Protein AF-A0A448Z494-F1 (afdb_monomer)

Organism: NCBI:txid183589

Radius of gyration: 24.56 Å; Cα contacts (8 Å, |Δi|>4): 163; chains: 1; bounding box: 71×55×60 Å

InterPro domains:
  IPR017905 ERV/ALR sulfhydryl oxidase domain [PF04777] (52-155)
  IPR017905 ERV/ALR sulfhydryl oxidase domain [PS51324] (42-163)
  IPR036774 ERV/ALR sulfhydryl oxidase domain superfamily [G3DSA:1.20.120.310] (39-210)
  IPR036774 ERV/ALR sulfhydryl oxidase domain superfamily [SSF69000] (45-153)
  IPR039798 Sulfhydryl oxidase [PTHR22897] (3-264)

pLDDT: mean 75.85, std 20.3, range [28.12, 98.38]

Solvent-accessible surface area (backbone atoms only — not comparable to full-atom values): 17136 Å² total; per-residue (Å²): 131,58,71,62,58,53,53,48,64,77,39,40,77,54,34,79,74,33,74,65,46,43,53,58,56,47,64,77,51,66,68,91,64,85,88,81,66,61,53,72,77,33,47,73,75,79,34,35,65,60,50,51,49,53,50,49,52,51,30,51,33,46,47,49,38,56,48,42,71,68,42,90,46,65,92,68,45,75,50,50,41,60,55,52,49,52,52,49,53,45,37,73,77,69,48,82,53,62,68,65,33,52,52,51,51,50,42,56,76,69,32,53,81,51,43,74,74,58,31,60,80,65,96,74,59,80,53,71,80,54,43,50,37,43,41,49,41,53,50,52,52,52,31,52,50,49,50,50,59,48,52,53,32,35,76,69,66,77,38,78,91,63,102,64,48,69,42,65,68,25,79,71,29,51,90,80,37,58,71,26,43,75,34,79,85,70,80,37,62,32,69,66,48,41,48,54,50,49,36,65,72,51,50,83,62,99,55,85,64,58,61,63,52,54,44,60,73,70,69,56,83,75,81,78,77,76,74,81,84,86,77,93,88,82,82,88,78,94,77,93,76,91,87,83,78,60,68,68,56,56,53,50,52,51,50,53,49,50,51,52,49,51,53,50,56,54,63,71,64,68,76,72,75,85,76,87,73,90,83,136

Mean predicted aligned error: 15.95 Å

Foldseek 3Di:
DDPLVVQCVVCVVVVVVDVVVNVVSVVVVPDPPDPPDQDPVLPVVVHSPVVVLLLVLLLVLLVLLVQLVPDPDPVRHDQLVVSVVVSLVCLVPPPDPPVVSVVLNVCVVVCHPVVVPLRDGDPHGDASSSSLSNSVSSLVSVLVVQVVVVVVCCVVVVDPDDPAASLCSGPPRCVVQVQQDPDPHPPDGDSVSVSVVSCVVNPPDVDPPVVVVVCVVSVPDPPPPDDDDPDDDDDDDDDDDDDPDCVVVVVVVVVVVVVVVVVVVVVVVPPDDDDDDDDD

Sequence (280 aa):
MQPVVRDLLKNFDAIVMEPMALNKIMGNHPPPGPISKWSRASSQHGTGYTAGLWILFHIMSVGLVKWNHLATDDGQMIIPAAMADIQRNYVEHFFQCEECRLNFLSDFDACMFDRCNRLITLANGGTLEQFIQYPLWLYETHNGVNVRLRNERIEQGIESESFTTQAEISWPPASSCPLCWLSREKDRWDELEVYKFLEQSYWLEDDDVEVLRMLSESGVAIEEKKMLDHSMVAENYSDKLDLYSTVPWCCFVLILALVRYRKKKYNLRGIHKKIESDNF

Structure (mmCIF, N/CA/C/O backbone):
data_AF-A0A448Z494-F1
#
_entry.id   AF-A0A448Z494-F1
#
loop_
_atom_site.group_PDB
_atom_site.id
_atom_site.type_symbol
_atom_site.label_atom_id
_atom_site.label_alt_id
_atom_site.label_comp_id
_atom_site.label_asym_id
_atom_site.label_entity_id
_atom_site.label_seq_id
_atom_site.pdbx_PDB_ins_code
_atom_site.Cartn_x
_atom_site.Cartn_y
_atom_site.Cartn_z
_atom_site.occupancy
_atom_site.B_iso_or_equiv
_atom_site.auth_seq_id
_atom_site.auth_comp_id
_atom_site.auth_asym_id
_atom_site.auth_atom_id
_atom_site.pdbx_PDB_model_num
ATOM 1 N N . MET A 1 1 ? 22.457 -9.500 -0.690 1.00 55.00 1 MET A N 1
ATOM 2 C CA . MET A 1 1 ? 21.326 -10.398 -1.033 1.00 55.00 1 MET A CA 1
ATOM 3 C C . MET A 1 1 ? 21.313 -11.614 -0.114 1.00 55.00 1 MET A C 1
ATOM 5 O O . MET A 1 1 ? 22.314 -12.332 -0.069 1.00 55.00 1 MET A O 1
ATOM 9 N N . GLN A 1 2 ? 20.208 -11.813 0.618 1.00 62.78 2 GLN A N 1
ATOM 10 C CA . GLN A 1 2 ? 20.027 -12.922 1.564 1.00 62.78 2 GLN A CA 1
ATOM 11 C C . GLN A 1 2 ? 20.218 -14.295 0.879 1.00 62.78 2 GLN A C 1
ATOM 13 O O . GLN A 1 2 ? 19.850 -14.431 -0.292 1.00 62.78 2 GLN A O 1
ATOM 18 N N . PRO A 1 3 ? 20.770 -15.316 1.570 1.00 78.38 3 PRO A N 1
ATOM 19 C CA . PRO A 1 3 ? 21.040 -16.633 0.979 1.00 78.38 3 PRO A CA 1
ATOM 20 C C . PRO A 1 3 ? 19.814 -17.288 0.332 1.00 78.38 3 PRO A C 1
ATOM 22 O O . PRO A 1 3 ? 19.910 -17.775 -0.791 1.00 78.38 3 PRO A O 1
ATOM 25 N N . VAL A 1 4 ? 18.651 -17.211 0.987 1.00 82.62 4 VAL A N 1
ATOM 26 C CA . VAL A 1 4 ? 17.391 -17.763 0.463 1.00 82.62 4 VAL A CA 1
ATOM 27 C C . VAL A 1 4 ? 16.965 -17.094 -0.843 1.00 82.62 4 VAL A C 1
ATOM 29 O O . VAL A 1 4 ? 16.636 -17.776 -1.806 1.00 82.62 4 VAL A O 1
ATOM 32 N N . VAL A 1 5 ? 17.053 -15.762 -0.923 1.00 75.38 5 VAL A N 1
ATOM 33 C CA . VAL A 1 5 ? 16.693 -14.997 -2.127 1.00 75.38 5 VAL A CA 1
ATOM 34 C C . VAL A 1 5 ? 17.621 -15.355 -3.287 1.00 75.38 5 VAL A C 1
ATOM 36 O O . VAL A 1 5 ? 17.162 -15.569 -4.405 1.00 75.38 5 VAL A O 1
ATOM 39 N N . ARG A 1 6 ? 18.924 -15.491 -3.017 1.00 84.56 6 ARG A N 1
ATOM 40 C CA . ARG A 1 6 ? 19.912 -15.902 -4.024 1.00 84.56 6 ARG A CA 1
ATOM 41 C C . ARG A 1 6 ? 19.585 -17.275 -4.611 1.00 84.56 6 ARG A C 1
ATOM 43 O O . ARG A 1 6 ? 19.646 -17.443 -5.827 1.00 84.56 6 ARG A O 1
ATOM 50 N N . ASP A 1 7 ? 19.245 -18.238 -3.761 1.00 86.94 7 ASP A N 1
ATOM 51 C CA . ASP A 1 7 ? 18.942 -19.599 -4.200 1.00 86.94 7 ASP A CA 1
ATOM 52 C C . ASP A 1 7 ? 17.596 -19.688 -4.924 1.00 86.94 7 ASP A C 1
ATOM 54 O O . ASP A 1 7 ? 17.494 -20.425 -5.905 1.00 86.94 7 ASP A O 1
ATOM 58 N N . LEU A 1 8 ? 16.594 -18.909 -4.506 1.00 87.88 8 LEU A N 1
ATOM 59 C CA . LEU A 1 8 ? 15.319 -18.805 -5.218 1.00 87.88 8 LEU A CA 1
ATOM 60 C C . LEU A 1 8 ? 15.517 -18.239 -6.629 1.00 87.88 8 LEU A C 1
ATOM 62 O O . LEU A 1 8 ? 15.070 -18.848 -7.595 1.00 87.88 8 LEU A O 1
ATOM 66 N N . LEU A 1 9 ? 16.249 -17.130 -6.769 1.00 86.12 9 LEU A N 1
ATOM 67 C CA . LEU A 1 9 ? 16.505 -16.515 -8.075 1.00 86.12 9 LEU A CA 1
ATOM 68 C C . LEU A 1 9 ? 17.321 -17.426 -8.996 1.00 86.12 9 LEU A C 1
ATOM 70 O O . LEU A 1 9 ? 17.009 -17.558 -10.175 1.00 86.12 9 LEU A O 1
ATOM 74 N N . LYS A 1 10 ? 18.339 -18.110 -8.460 1.00 90.94 10 LYS A N 1
ATOM 75 C CA . LYS A 1 10 ? 19.177 -19.031 -9.242 1.00 90.94 10 LYS A CA 1
ATOM 76 C C . LYS A 1 10 ? 18.398 -20.228 -9.797 1.00 90.94 10 LYS A C 1
ATOM 78 O O . LYS A 1 10 ? 18.807 -20.801 -10.802 1.00 90.94 10 LYS A O 1
ATOM 83 N N . ASN A 1 11 ? 17.317 -20.628 -9.133 1.00 89.88 11 ASN A N 1
ATOM 84 C CA . ASN A 1 11 ? 16.528 -21.805 -9.493 1.00 89.88 11 ASN A CA 1
ATOM 85 C C . ASN A 1 11 ? 15.096 -21.442 -9.914 1.00 89.88 11 ASN A C 1
ATOM 87 O O . ASN A 1 11 ? 14.218 -22.305 -9.870 1.00 89.88 11 ASN A O 1
ATOM 91 N N . PHE A 1 12 ? 14.855 -20.186 -10.304 1.00 88.81 12 PHE A N 1
ATOM 92 C CA . PHE A 1 12 ? 13.520 -19.668 -10.599 1.00 88.81 12 PHE A CA 1
ATOM 93 C C . PHE A 1 12 ? 12.767 -20.543 -11.611 1.00 88.81 12 PHE A C 1
ATOM 95 O O . PHE A 1 12 ? 11.650 -20.970 -11.328 1.00 88.81 12 PHE A O 1
ATOM 102 N N . ASP A 1 13 ? 13.417 -20.923 -12.715 1.00 90.50 13 ASP A N 1
ATOM 103 C CA . ASP A 1 13 ? 12.818 -21.764 -13.762 1.00 90.50 13 ASP A CA 1
ATOM 104 C C . ASP A 1 13 ? 12.364 -23.138 -13.245 1.00 90.50 13 ASP A C 1
ATOM 106 O O . ASP A 1 13 ? 11.319 -23.649 -13.638 1.00 90.50 13 ASP A O 1
ATOM 110 N N . ALA A 1 14 ? 13.122 -23.748 -12.330 1.00 87.44 14 ALA A N 1
ATOM 111 C CA . ALA A 1 14 ? 12.744 -25.030 -11.738 1.00 87.44 14 ALA A CA 1
ATOM 112 C C . ALA A 1 14 ? 11.583 -24.873 -10.744 1.00 87.44 14 ALA A C 1
ATOM 114 O O . ALA A 1 14 ? 10.695 -25.722 -10.682 1.00 87.44 14 ALA A O 1
ATOM 115 N N . ILE A 1 15 ? 11.580 -23.776 -9.980 1.00 87.88 15 ILE A N 1
ATOM 116 C CA . ILE A 1 15 ? 10.550 -23.456 -8.985 1.00 87.88 15 ILE A CA 1
ATOM 117 C C . ILE A 1 15 ? 9.183 -23.264 -9.642 1.00 87.88 15 ILE A C 1
ATOM 119 O O . ILE A 1 15 ? 8.190 -23.775 -9.128 1.00 87.88 15 ILE A O 1
ATOM 123 N N . VAL A 1 16 ? 9.123 -22.540 -10.763 1.00 87.25 16 VAL A N 1
ATOM 124 C CA . VAL A 1 16 ? 7.847 -22.234 -11.433 1.00 87.25 16 VAL A CA 1
ATOM 125 C C . VAL A 1 16 ? 7.224 -23.451 -12.120 1.00 87.25 16 VAL A C 1
ATOM 127 O O . VAL A 1 16 ? 6.022 -23.455 -12.370 1.00 87.25 16 VAL A O 1
ATOM 130 N N . MET A 1 17 ? 8.014 -24.493 -12.393 1.00 87.75 17 MET A N 1
ATOM 131 C CA . MET A 1 17 ? 7.552 -25.704 -13.077 1.00 87.75 17 MET A CA 1
ATOM 132 C C . MET A 1 17 ? 7.029 -26.776 -12.115 1.00 87.75 17 MET A C 1
ATOM 134 O O . MET A 1 17 ? 6.141 -27.542 -12.486 1.00 87.75 17 MET A O 1
ATOM 138 N N . GLU A 1 18 ? 7.557 -26.854 -10.887 1.00 87.88 18 GLU A N 1
ATOM 139 C CA . GLU A 1 18 ? 7.191 -27.910 -9.939 1.00 87.88 18 GLU A CA 1
ATOM 140 C C . GLU A 1 18 ? 7.136 -27.408 -8.481 1.00 87.88 18 GLU A C 1
ATOM 142 O O . GLU A 1 18 ? 8.156 -26.982 -7.932 1.00 87.88 18 GLU A O 1
ATOM 147 N N . PRO A 1 19 ? 6.000 -27.562 -7.769 1.00 81.69 19 PRO A N 1
ATOM 148 C CA . PRO A 1 19 ? 5.888 -27.164 -6.360 1.00 81.69 19 PRO A CA 1
ATOM 149 C C . PRO A 1 19 ? 6.921 -27.831 -5.438 1.00 81.69 19 PRO A C 1
ATOM 151 O O . PRO A 1 19 ? 7.343 -27.254 -4.433 1.00 81.69 19 PRO A O 1
ATOM 154 N N . MET A 1 20 ? 7.362 -29.051 -5.770 1.00 88.38 20 MET A N 1
ATOM 155 C CA . MET A 1 20 ? 8.399 -29.752 -5.009 1.00 88.38 20 MET A CA 1
ATOM 156 C C . MET A 1 20 ? 9.765 -29.060 -5.098 1.00 88.38 20 MET A C 1
ATOM 158 O O . MET A 1 20 ? 10.528 -29.120 -4.131 1.00 88.38 20 MET A O 1
ATOM 162 N N . ALA A 1 21 ? 10.070 -28.369 -6.200 1.00 87.94 21 ALA A N 1
ATOM 163 C CA . ALA A 1 21 ? 11.324 -27.639 -6.357 1.00 87.94 21 ALA A CA 1
ATOM 164 C C . ALA A 1 21 ? 11.412 -26.459 -5.377 1.00 87.94 21 ALA A C 1
ATOM 166 O O . ALA A 1 21 ? 12.449 -26.280 -4.732 1.00 87.94 21 ALA A O 1
ATOM 167 N N . LEU A 1 22 ? 10.306 -25.728 -5.176 1.00 87.81 22 LEU A N 1
ATOM 168 C CA . LEU A 1 22 ? 10.221 -24.685 -4.150 1.00 87.81 22 LEU A CA 1
ATOM 169 C C . LEU A 1 22 ? 10.465 -25.263 -2.755 1.00 87.81 22 LEU A C 1
ATOM 171 O O . LEU A 1 22 ? 11.323 -24.775 -2.023 1.00 87.81 22 LEU A O 1
ATOM 175 N N . ASN A 1 23 ? 9.755 -26.340 -2.405 1.00 87.00 23 ASN A N 1
ATOM 176 C CA . ASN A 1 23 ? 9.883 -26.979 -1.093 1.00 87.00 23 ASN A CA 1
ATOM 177 C C . ASN A 1 23 ? 11.311 -27.468 -0.825 1.00 87.00 23 ASN A C 1
ATOM 179 O O . ASN A 1 23 ? 11.819 -27.317 0.284 1.00 87.00 23 ASN A O 1
ATOM 183 N N . LYS A 1 24 ? 11.982 -28.015 -1.844 1.00 90.81 24 LYS A N 1
ATOM 184 C CA . LYS A 1 24 ? 13.371 -28.470 -1.746 1.00 90.81 24 LYS A CA 1
ATOM 185 C C . LYS A 1 24 ? 14.332 -27.321 -1.442 1.00 90.81 24 LYS A C 1
ATOM 187 O O . LYS A 1 24 ? 15.223 -27.482 -0.614 1.00 90.81 24 LYS A O 1
ATOM 192 N N . ILE A 1 25 ? 14.157 -26.171 -2.092 1.00 88.44 25 ILE A N 1
ATOM 193 C CA . ILE A 1 25 ? 15.004 -24.992 -1.868 1.00 88.44 25 ILE A CA 1
ATOM 194 C C . ILE A 1 25 ? 14.715 -24.386 -0.497 1.00 88.44 25 ILE A C 1
ATOM 196 O O . ILE A 1 25 ? 15.645 -24.158 0.272 1.00 88.44 25 ILE A O 1
ATOM 200 N N . MET A 1 26 ? 13.440 -24.209 -0.148 1.00 85.75 26 MET A N 1
ATOM 201 C CA . MET A 1 26 ? 13.034 -23.693 1.162 1.00 85.75 26 MET A CA 1
ATOM 202 C C . MET A 1 26 ? 13.484 -24.602 2.314 1.00 85.75 26 MET A C 1
ATOM 204 O O . MET A 1 26 ? 13.814 -24.108 3.387 1.00 85.75 26 MET A O 1
ATOM 208 N N . GLY A 1 27 ? 13.582 -25.917 2.091 1.00 86.00 27 GLY A N 1
ATOM 209 C CA . GLY A 1 27 ? 14.129 -26.866 3.064 1.00 86.00 27 GLY A CA 1
ATOM 210 C C . GLY A 1 27 ? 15.600 -26.620 3.426 1.00 86.00 27 GLY A C 1
ATOM 211 O O . GLY A 1 27 ? 16.005 -26.932 4.544 1.00 86.00 27 GLY A O 1
ATOM 212 N N . ASN A 1 28 ? 16.386 -26.016 2.527 1.00 88.19 28 ASN A N 1
ATOM 213 C CA . ASN A 1 28 ? 17.775 -25.617 2.798 1.00 88.19 28 ASN A CA 1
ATOM 214 C C . ASN A 1 28 ? 17.876 -24.271 3.529 1.00 88.19 28 ASN A C 1
ATOM 216 O O . ASN A 1 28 ? 18.934 -23.939 4.061 1.00 88.19 28 ASN A O 1
ATOM 220 N N . HIS A 1 29 ? 16.778 -23.514 3.571 1.00 84.44 29 HIS A N 1
ATOM 221 C CA . HIS A 1 29 ? 16.664 -22.225 4.248 1.00 84.44 29 HIS A CA 1
ATOM 222 C C . HIS A 1 29 ? 15.549 -22.283 5.295 1.00 84.44 29 HIS A C 1
ATOM 224 O O . HIS A 1 29 ? 14.574 -21.532 5.194 1.00 84.44 29 HIS A O 1
ATOM 230 N N . PRO A 1 30 ? 15.646 -23.192 6.289 1.00 75.56 30 PRO A N 1
ATOM 231 C CA . PRO A 1 30 ? 14.618 -23.304 7.300 1.00 75.56 30 PRO A CA 1
ATOM 232 C C . PRO A 1 30 ? 14.517 -21.964 8.039 1.00 75.56 30 PRO A C 1
ATOM 234 O O . PRO A 1 30 ? 15.532 -21.429 8.498 1.00 75.56 30 PRO A O 1
ATOM 237 N N . PRO A 1 31 ? 13.313 -21.394 8.154 1.00 66.69 31 PRO A N 1
ATOM 238 C CA . PRO A 1 31 ? 13.131 -20.145 8.868 1.00 66.69 31 PRO A CA 1
ATOM 239 C C . PRO A 1 31 ? 13.559 -20.303 10.333 1.00 66.69 31 PRO A C 1
ATOM 241 O O . PRO A 1 31 ? 13.450 -21.393 10.907 1.00 66.69 31 PRO A O 1
ATOM 244 N N . PRO A 1 32 ? 14.076 -19.230 10.950 1.00 62.94 32 PRO A N 1
ATOM 245 C CA . PRO A 1 32 ? 14.617 -19.292 12.297 1.00 62.94 32 PRO A CA 1
ATOM 246 C C . PRO A 1 32 ? 13.518 -19.635 13.310 1.00 62.94 32 PRO A C 1
ATOM 248 O O . PRO A 1 32 ? 12.629 -18.833 13.590 1.00 62.94 32 PRO A O 1
ATOM 251 N N . GLY A 1 33 ? 13.611 -20.834 13.890 1.00 61.62 33 GLY A N 1
ATOM 252 C CA . GLY A 1 33 ? 12.710 -21.309 14.940 1.00 61.62 33 GLY A CA 1
ATOM 253 C C . GLY A 1 33 ? 11.279 -21.590 14.461 1.00 61.62 33 GLY A C 1
ATOM 254 O O . GLY A 1 33 ? 10.933 -21.380 13.300 1.00 61.62 33 GLY A O 1
ATOM 255 N N . PRO A 1 34 ? 10.412 -22.123 15.336 1.00 56.41 34 PRO A N 1
ATOM 256 C CA . PRO A 1 34 ? 9.076 -22.531 14.925 1.00 56.41 34 PRO A CA 1
ATOM 257 C C . PRO A 1 34 ? 8.246 -21.325 14.452 1.00 56.41 34 PRO A C 1
ATOM 259 O O . PRO A 1 34 ? 7.809 -20.514 15.268 1.00 56.41 34 PRO A O 1
ATOM 262 N N . ILE A 1 35 ? 7.934 -21.286 13.149 1.00 57.88 35 ILE A N 1
ATOM 263 C CA . ILE A 1 35 ? 7.048 -20.323 12.448 1.00 57.88 35 ILE A CA 1
ATOM 264 C C . ILE A 1 35 ? 5.570 -20.445 12.879 1.00 57.88 35 ILE A C 1
ATOM 266 O O . ILE A 1 35 ? 4.643 -20.145 12.134 1.00 57.88 35 ILE A O 1
ATOM 270 N N . SER A 1 36 ? 5.295 -20.974 14.065 1.00 54.56 36 SER A N 1
ATOM 271 C CA . SER A 1 36 ? 3.932 -21.363 14.445 1.00 54.56 36 SER A CA 1
ATOM 272 C C . SER A 1 36 ? 3.119 -20.223 15.050 1.00 54.56 36 SER A C 1
ATOM 274 O O . SER A 1 36 ? 1.962 -20.426 15.410 1.00 54.56 36 SER A O 1
ATOM 276 N N . LYS A 1 37 ? 3.708 -19.033 15.224 1.00 68.81 37 LYS A N 1
ATOM 277 C CA . LYS A 1 37 ? 3.066 -17.948 15.967 1.00 68.81 37 LYS A CA 1
ATOM 278 C C . LYS A 1 37 ? 3.197 -16.632 15.225 1.00 68.81 37 LYS A C 1
ATOM 280 O O . LYS A 1 37 ? 4.262 -16.022 15.191 1.00 68.81 37 LYS A O 1
ATOM 285 N N . TRP A 1 38 ? 2.069 -16.184 14.684 1.00 72.00 38 TRP A N 1
ATOM 286 C CA . TRP A 1 38 ? 1.859 -14.789 14.333 1.00 72.00 38 TRP A CA 1
ATOM 287 C C . TRP A 1 38 ? 2.224 -13.891 15.518 1.00 72.00 38 TRP A C 1
ATOM 289 O O . TRP A 1 38 ? 2.095 -14.288 16.682 1.00 72.00 38 TRP A O 1
ATOM 299 N N . SER A 1 39 ? 2.659 -12.660 15.237 1.00 69.94 39 SER A N 1
ATOM 300 C CA . SER A 1 39 ? 2.873 -11.683 16.305 1.00 69.94 39 SER A CA 1
ATOM 301 C C . SER A 1 39 ? 1.591 -11.539 17.137 1.00 69.94 39 SER A C 1
ATOM 303 O O . SER A 1 39 ? 0.484 -11.778 16.644 1.00 69.94 39 SER A O 1
ATOM 305 N N . ARG A 1 40 ? 1.708 -11.139 18.407 1.00 67.62 40 ARG A N 1
ATOM 306 C CA . ARG A 1 40 ? 0.522 -10.928 19.251 1.00 67.62 40 ARG A CA 1
ATOM 307 C C . ARG A 1 40 ? -0.451 -9.930 18.613 1.00 67.62 40 ARG A C 1
ATOM 309 O O . ARG A 1 40 ? -1.648 -10.179 18.652 1.00 67.62 40 ARG A O 1
ATOM 316 N N . ALA A 1 41 ? 0.068 -8.870 17.992 1.00 66.25 41 ALA A N 1
ATOM 317 C CA . ALA A 1 41 ? -0.732 -7.884 17.268 1.00 66.25 41 ALA A CA 1
ATOM 318 C C . ALA A 1 41 ? -1.459 -8.517 16.067 1.00 66.25 41 ALA A C 1
ATOM 320 O O . ALA A 1 41 ? -2.669 -8.390 15.936 1.00 66.25 41 ALA A O 1
ATOM 321 N N . SER A 1 42 ? -0.748 -9.304 15.255 1.00 66.75 42 SER A N 1
ATOM 322 C CA . SER A 1 42 ? -1.325 -10.028 14.112 1.00 66.75 42 SER A CA 1
ATOM 323 C C . SER A 1 42 ? -2.323 -11.119 14.533 1.00 66.75 42 SER A C 1
ATOM 325 O O . SER A 1 42 ? -3.206 -11.483 13.764 1.00 66.75 42 SER A O 1
ATOM 327 N N . SER A 1 43 ? -2.200 -11.646 15.756 1.00 66.88 43 SER A N 1
ATOM 328 C CA . SER A 1 43 ? -3.077 -12.693 16.300 1.00 66.88 43 SER A CA 1
ATOM 329 C C . SER A 1 43 ? -4.355 -12.147 16.941 1.00 66.88 43 SER A C 1
ATOM 331 O O . SER A 1 43 ? -5.346 -12.867 17.017 1.00 66.88 43 SER A O 1
ATOM 333 N N . GLN A 1 44 ? -4.346 -10.900 17.425 1.00 58.12 44 GLN A N 1
ATOM 334 C CA . GLN A 1 44 ? -5.446 -10.316 18.205 1.00 58.12 44 GLN A CA 1
ATOM 335 C C . GLN A 1 44 ? -6.755 -10.155 17.419 1.00 58.12 44 GLN A C 1
ATOM 337 O O . GLN A 1 44 ? -7.813 -10.104 18.038 1.00 58.12 44 GLN A O 1
ATOM 342 N N . HIS A 1 45 ? -6.694 -10.141 16.086 1.00 55.81 45 HIS A N 1
ATOM 343 C CA . HIS A 1 45 ? -7.860 -9.968 15.215 1.00 55.81 45 HIS A CA 1
ATOM 344 C C . HIS A 1 45 ? -8.243 -11.237 14.439 1.00 55.81 45 HIS A C 1
ATOM 346 O O . HIS A 1 45 ? -9.032 -11.167 13.508 1.00 55.81 45 HIS A O 1
ATOM 352 N N . GLY A 1 46 ? -7.682 -12.403 14.787 1.00 54.31 46 GLY A N 1
ATOM 353 C CA . GLY A 1 46 ? -8.000 -13.669 14.108 1.00 54.31 46 GLY A CA 1
ATOM 354 C C . GLY A 1 46 ? -7.436 -13.799 12.687 1.00 54.31 46 GLY A C 1
ATOM 355 O O . GLY A 1 46 ? -7.712 -14.779 12.006 1.00 54.31 46 GLY A O 1
ATOM 356 N N . THR A 1 47 ? -6.610 -12.852 12.237 1.00 66.62 47 THR A N 1
ATOM 357 C CA . THR A 1 47 ? -6.193 -12.757 10.833 1.00 66.62 47 THR A CA 1
ATOM 358 C C . THR A 1 47 ? -4.686 -12.592 10.683 1.00 66.62 47 THR A C 1
ATOM 360 O O . THR A 1 47 ? -4.211 -11.707 9.970 1.00 66.62 47 THR A O 1
ATOM 363 N N . GLY A 1 48 ? -3.909 -13.451 11.344 1.00 79.25 48 GLY A N 1
ATOM 364 C CA . GLY A 1 48 ? -2.454 -13.443 11.193 1.00 79.25 48 GLY A CA 1
ATOM 365 C C . GLY A 1 48 ? -2.022 -13.488 9.723 1.00 79.25 48 GLY A C 1
ATOM 366 O O . GLY A 1 48 ? -1.168 -12.709 9.312 1.00 79.25 48 GLY A O 1
ATOM 367 N N . TYR A 1 49 ? -2.720 -14.298 8.918 1.00 85.19 49 TYR A N 1
ATOM 368 C CA . TYR A 1 49 ? -2.558 -14.342 7.466 1.00 85.19 49 TYR A CA 1
ATOM 369 C C . TYR A 1 49 ? -2.842 -12.991 6.791 1.00 85.19 49 TYR A C 1
ATOM 371 O O . TYR A 1 49 ? -1.977 -12.499 6.079 1.00 85.19 49 TYR A O 1
ATOM 379 N N . THR A 1 50 ? -3.993 -12.353 7.039 1.00 88.19 50 THR A N 1
ATOM 380 C CA . THR A 1 50 ? -4.327 -11.047 6.432 1.00 88.19 50 THR A CA 1
ATOM 381 C C . THR A 1 50 ? -3.332 -9.959 6.825 1.00 88.19 50 THR A C 1
ATOM 383 O O . THR A 1 50 ? -2.915 -9.177 5.979 1.00 88.19 50 THR A O 1
ATOM 386 N N . ALA A 1 51 ? -2.906 -9.923 8.092 1.00 86.25 51 ALA A N 1
ATOM 387 C CA . ALA A 1 51 ? -1.879 -8.987 8.543 1.00 86.25 51 ALA A CA 1
ATOM 388 C C . ALA A 1 51 ? -0.541 -9.243 7.828 1.00 86.25 51 ALA A C 1
ATOM 390 O O . ALA A 1 51 ? 0.102 -8.306 7.365 1.00 86.25 51 ALA A O 1
ATOM 391 N N . GLY A 1 52 ? -0.143 -10.512 7.695 1.00 87.19 52 GLY A N 1
ATOM 392 C CA . GLY A 1 52 ? 1.038 -10.909 6.930 1.00 87.19 52 GLY A CA 1
ATOM 393 C C . GLY A 1 52 ? 0.936 -10.564 5.442 1.00 87.19 52 GLY A C 1
ATOM 394 O O . GLY A 1 52 ? 1.925 -10.143 4.851 1.00 87.19 52 GLY A O 1
ATOM 395 N N . LEU A 1 53 ? -0.252 -10.685 4.847 1.00 91.56 53 LEU A N 1
ATOM 396 C CA . LEU A 1 53 ? -0.495 -10.352 3.447 1.00 91.56 53 LEU A CA 1
ATOM 397 C C . LEU A 1 53 ? -0.364 -8.846 3.190 1.00 91.56 53 LEU A C 1
ATOM 399 O O . LEU A 1 53 ? 0.298 -8.454 2.234 1.00 91.56 53 LEU A O 1
ATOM 403 N N . TRP A 1 54 ? -0.908 -8.000 4.070 1.00 93.69 54 TRP A N 1
ATOM 404 C CA . TRP A 1 54 ? -0.682 -6.553 3.996 1.00 93.69 54 TRP A CA 1
ATOM 405 C C . TRP A 1 54 ? 0.801 -6.200 4.098 1.00 93.69 54 TRP A C 1
ATOM 407 O O . TRP A 1 54 ? 1.287 -5.398 3.307 1.00 93.69 54 TRP A O 1
ATOM 417 N N . ILE A 1 55 ? 1.531 -6.824 5.030 1.00 91.38 55 ILE A N 1
ATOM 418 C CA . ILE A 1 55 ? 2.984 -6.638 5.152 1.00 91.38 55 ILE A CA 1
ATOM 419 C C . ILE A 1 55 ? 3.684 -7.030 3.846 1.00 91.38 55 ILE A C 1
ATOM 421 O O . ILE A 1 55 ? 4.529 -6.281 3.367 1.00 91.38 55 ILE A O 1
ATOM 425 N N . LEU A 1 56 ? 3.317 -8.164 3.242 1.00 92.75 56 LEU A N 1
ATOM 426 C CA . LEU A 1 56 ? 3.887 -8.601 1.968 1.00 92.75 56 LEU A CA 1
ATOM 427 C C . LEU A 1 56 ? 3.633 -7.583 0.849 1.00 92.75 56 LEU A C 1
ATOM 429 O O . LEU A 1 56 ? 4.570 -7.237 0.136 1.00 92.75 56 LEU A O 1
ATOM 433 N N . PHE A 1 57 ? 2.408 -7.071 0.709 1.00 97.06 57 PHE A N 1
ATOM 434 C CA . PHE A 1 57 ? 2.109 -6.047 -0.296 1.00 97.06 57 PHE A CA 1
ATOM 435 C C . PHE A 1 57 ? 2.919 -4.768 -0.078 1.00 97.06 57 PHE A C 1
ATOM 437 O O . PHE A 1 57 ? 3.472 -4.232 -1.038 1.00 97.06 57 PHE A O 1
ATOM 444 N N . HIS A 1 58 ? 3.073 -4.323 1.173 1.00 96.50 58 HIS A N 1
ATOM 445 C CA . HIS A 1 58 ? 3.918 -3.170 1.496 1.00 96.50 58 HIS A CA 1
ATOM 446 C C . HIS A 1 58 ? 5.390 -3.415 1.137 1.00 96.50 58 HIS A C 1
ATOM 448 O O . HIS A 1 58 ? 5.989 -2.582 0.456 1.00 96.50 58 HIS A O 1
ATOM 454 N N . ILE A 1 59 ? 5.949 -4.586 1.470 1.00 94.06 59 ILE A N 1
ATOM 455 C CA . ILE A 1 59 ? 7.314 -4.982 1.073 1.00 94.06 59 ILE A CA 1
ATOM 456 C C . ILE A 1 59 ? 7.472 -4.958 -0.451 1.00 94.06 59 ILE A C 1
ATOM 458 O O . ILE A 1 59 ? 8.436 -4.392 -0.960 1.00 94.06 59 ILE A O 1
ATOM 462 N N . MET A 1 60 ? 6.526 -5.542 -1.193 1.00 95.38 60 MET A N 1
ATOM 463 C CA . MET A 1 60 ? 6.571 -5.560 -2.659 1.00 95.38 60 MET A CA 1
ATOM 464 C C . MET A 1 60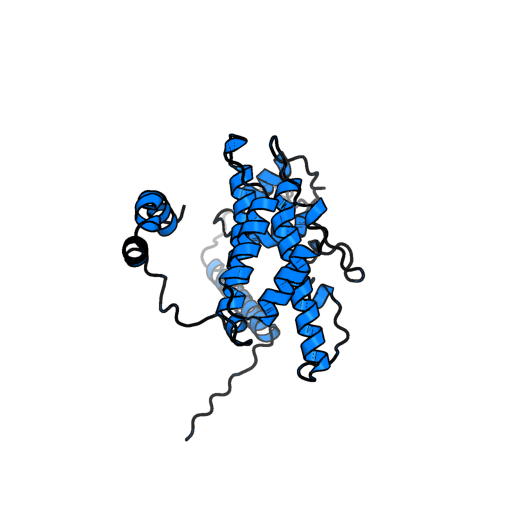 ? 6.478 -4.152 -3.255 1.00 95.38 60 MET A C 1
ATOM 466 O O . MET A 1 60 ? 7.156 -3.862 -4.237 1.00 95.38 60 MET A O 1
ATOM 470 N N . SER A 1 61 ? 5.673 -3.270 -2.655 1.00 96.38 61 SER A N 1
ATOM 471 C CA . SER A 1 61 ? 5.519 -1.891 -3.124 1.00 96.38 61 SER A CA 1
ATOM 472 C C . SER A 1 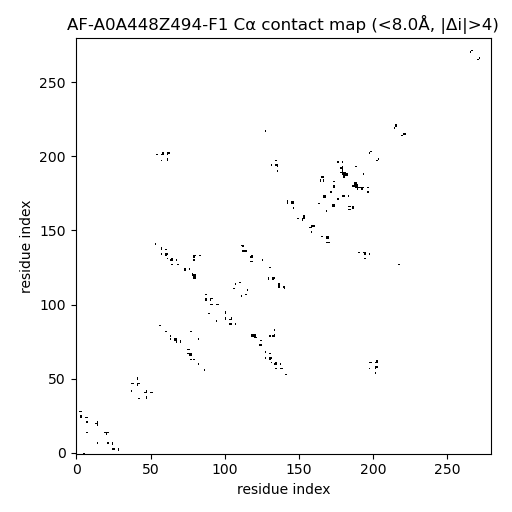61 ? 6.796 -1.065 -2.972 1.00 96.38 61 SER A C 1
ATOM 474 O O . SER A 1 61 ? 7.174 -0.368 -3.909 1.00 96.38 61 SER A O 1
ATOM 476 N N . VAL A 1 62 ? 7.516 -1.208 -1.854 1.00 95.31 62 VAL A N 1
ATOM 477 C CA . VAL A 1 62 ? 8.837 -0.586 -1.669 1.00 95.31 62 VAL A CA 1
ATOM 478 C C . VAL A 1 62 ? 9.883 -1.252 -2.567 1.00 95.31 62 VAL A C 1
ATOM 480 O O . VAL A 1 62 ? 10.687 -0.568 -3.198 1.00 95.31 62 VAL A O 1
ATOM 483 N N . GLY A 1 63 ? 9.840 -2.581 -2.689 1.00 92.25 63 GLY A N 1
ATOM 484 C CA . GLY A 1 63 ? 10.729 -3.340 -3.567 1.00 92.25 63 GLY A CA 1
ATOM 485 C C . GLY A 1 63 ? 10.637 -2.913 -5.035 1.00 92.25 63 GLY A C 1
ATOM 486 O O . GLY A 1 63 ? 11.665 -2.863 -5.704 1.00 92.25 63 GLY A O 1
ATOM 487 N N . LEU A 1 64 ? 9.449 -2.534 -5.522 1.00 93.00 64 LEU A N 1
ATOM 488 C CA . LEU A 1 64 ? 9.271 -1.951 -6.858 1.00 93.00 64 LEU A CA 1
ATOM 489 C C . LEU A 1 64 ? 10.081 -0.663 -7.022 1.00 93.00 64 LEU A C 1
ATOM 491 O O . LEU A 1 64 ? 10.773 -0.501 -8.024 1.00 93.00 64 LEU A O 1
ATOM 495 N N . VAL A 1 65 ? 10.019 0.239 -6.038 1.00 92.25 65 VAL A N 1
ATOM 496 C CA . VAL A 1 65 ? 10.757 1.509 -6.090 1.00 92.25 65 VAL A CA 1
ATOM 497 C C . VAL A 1 65 ? 12.260 1.247 -6.109 1.00 92.25 65 VAL A C 1
ATOM 499 O O . VAL A 1 65 ? 12.971 1.787 -6.956 1.00 92.25 65 VAL A O 1
ATOM 502 N N . LYS A 1 66 ? 12.734 0.359 -5.229 1.00 89.50 66 LYS A N 1
ATOM 503 C CA . LYS A 1 66 ? 14.144 -0.050 -5.163 1.00 89.50 66 LYS A CA 1
ATOM 504 C C . LYS A 1 66 ? 14.621 -0.682 -6.465 1.00 89.50 66 LYS A C 1
ATOM 506 O O . LYS A 1 66 ? 15.699 -0.350 -6.946 1.00 89.50 66 LYS A O 1
ATOM 511 N N . TRP A 1 67 ? 13.813 -1.563 -7.047 1.00 88.69 67 TRP A N 1
ATOM 512 C CA . TRP A 1 67 ? 14.118 -2.199 -8.321 1.00 88.69 67 TRP A CA 1
ATOM 513 C C . TRP A 1 67 ? 14.239 -1.172 -9.446 1.00 88.69 67 TRP A C 1
ATOM 515 O O . TRP A 1 67 ? 15.257 -1.132 -10.129 1.00 88.69 67 TRP A O 1
ATOM 525 N N . ASN A 1 68 ? 13.239 -0.303 -9.602 1.00 88.69 68 ASN A N 1
ATOM 526 C CA . ASN A 1 68 ? 13.229 0.690 -10.672 1.00 88.69 68 ASN A CA 1
ATOM 527 C C . ASN A 1 68 ? 14.340 1.732 -10.527 1.00 88.69 68 ASN A C 1
ATOM 529 O O . ASN A 1 68 ? 14.838 2.220 -11.534 1.00 88.69 68 ASN A O 1
ATOM 533 N N . HIS A 1 69 ? 14.750 2.055 -9.299 1.00 83.50 69 HIS A N 1
ATOM 534 C CA . HIS A 1 69 ? 15.890 2.937 -9.056 1.00 83.50 69 HIS A CA 1
ATOM 535 C C . HIS A 1 69 ? 17.224 2.318 -9.508 1.00 83.50 69 HIS A C 1
ATOM 537 O O . HIS A 1 69 ? 18.107 3.032 -9.974 1.00 83.50 69 HIS A O 1
ATOM 543 N N . LEU A 1 70 ? 17.376 0.997 -9.371 1.00 83.56 70 LEU A N 1
ATOM 544 C CA . LEU A 1 70 ? 18.585 0.267 -9.769 1.00 83.56 70 LEU A CA 1
ATOM 545 C C . LEU A 1 70 ? 18.573 -0.174 -11.241 1.00 83.56 70 LEU A C 1
ATOM 547 O O . LEU A 1 70 ? 19.619 -0.556 -11.768 1.00 83.56 70 LEU A O 1
ATOM 551 N N . ALA A 1 71 ? 17.408 -0.163 -11.890 1.00 81.88 71 ALA A N 1
ATOM 552 C CA . ALA A 1 71 ? 17.261 -0.545 -13.286 1.00 81.88 71 ALA A CA 1
ATOM 553 C C . ALA A 1 71 ? 18.040 0.420 -14.192 1.00 81.88 71 ALA A C 1
ATOM 555 O O . ALA A 1 71 ? 17.851 1.633 -14.146 1.00 81.88 71 ALA A O 1
ATOM 556 N N . THR A 1 72 ? 18.915 -0.127 -15.037 1.00 74.56 72 THR A N 1
ATOM 557 C CA . THR A 1 72 ? 19.739 0.668 -15.963 1.00 74.56 72 THR A CA 1
ATOM 558 C C . THR A 1 72 ? 19.078 0.878 -17.321 1.00 74.56 72 THR A C 1
ATOM 560 O O . THR A 1 72 ? 19.470 1.786 -18.047 1.00 74.56 72 THR A O 1
ATOM 563 N N . ASP A 1 73 ? 18.079 0.051 -17.649 1.00 78.00 73 ASP A N 1
ATOM 564 C CA . ASP A 1 73 ? 17.336 0.086 -18.906 1.00 78.00 73 ASP A CA 1
ATOM 565 C C . ASP A 1 73 ? 15.829 0.220 -18.643 1.00 78.00 73 ASP A C 1
ATOM 567 O O . ASP A 1 73 ? 15.269 -0.504 -17.814 1.00 78.00 73 ASP A O 1
ATOM 571 N N . ASP A 1 74 ? 15.143 1.058 -19.427 1.00 71.69 74 ASP A N 1
ATOM 572 C CA . ASP A 1 74 ? 13.686 1.263 -19.333 1.00 71.69 74 ASP A CA 1
ATOM 573 C C . ASP A 1 74 ? 12.891 -0.045 -19.469 1.00 71.69 74 ASP A C 1
ATOM 575 O O . ASP A 1 74 ? 11.857 -0.224 -18.830 1.00 71.69 74 ASP A O 1
ATOM 579 N N . GLY A 1 75 ? 13.400 -1.005 -20.251 1.00 76.69 75 GLY A N 1
ATOM 580 C CA . GLY A 1 75 ? 12.770 -2.315 -20.441 1.00 76.69 75 GLY A CA 1
ATOM 581 C C . GLY A 1 75 ? 12.784 -3.225 -19.204 1.00 76.69 75 GLY A C 1
ATOM 582 O O . GLY A 1 75 ? 12.131 -4.265 -19.220 1.00 76.69 75 GLY A O 1
ATOM 583 N N . GLN A 1 76 ? 13.523 -2.865 -18.151 1.00 80.81 76 GLN A N 1
ATOM 584 C CA . GLN A 1 76 ? 13.573 -3.605 -16.886 1.00 80.81 76 GLN A CA 1
ATOM 585 C C . GLN A 1 76 ? 12.686 -2.985 -15.801 1.00 80.81 76 GLN A C 1
ATOM 587 O O . GLN A 1 76 ? 12.467 -3.619 -14.767 1.00 80.81 76 GLN A O 1
ATOM 592 N N . MET A 1 77 ? 12.186 -1.763 -16.006 1.00 86.38 77 MET A N 1
ATOM 593 C CA . MET A 1 77 ? 11.367 -1.073 -15.014 1.00 86.38 77 MET A CA 1
ATOM 594 C C . MET A 1 77 ? 9.977 -1.706 -14.905 1.00 86.38 77 MET A C 1
ATOM 596 O O . MET A 1 77 ? 9.345 -2.085 -15.891 1.00 86.38 77 MET A O 1
ATOM 600 N N . ILE A 1 78 ? 9.475 -1.788 -13.678 1.00 88.56 78 ILE A N 1
ATOM 601 C CA . ILE A 1 78 ? 8.139 -2.279 -13.362 1.00 88.56 78 ILE A CA 1
ATOM 602 C C . ILE A 1 78 ? 7.182 -1.091 -13.314 1.00 88.56 78 ILE A C 1
ATOM 604 O O . ILE A 1 78 ? 7.390 -0.130 -12.574 1.00 88.56 78 ILE A O 1
ATOM 608 N N . ILE A 1 79 ? 6.093 -1.172 -14.073 1.00 90.25 79 ILE A N 1
ATOM 609 C CA . ILE A 1 79 ? 5.064 -0.131 -14.099 1.00 90.25 79 ILE A CA 1
ATOM 610 C C . ILE A 1 79 ? 4.219 -0.205 -12.808 1.00 90.25 79 ILE A C 1
ATOM 612 O O . ILE A 1 79 ? 3.641 -1.262 -12.536 1.00 90.25 79 ILE A O 1
ATOM 616 N N . PRO A 1 80 ? 4.067 0.898 -12.044 1.00 92.94 80 PRO A N 1
ATOM 617 C CA . PRO A 1 80 ? 3.214 0.966 -10.852 1.00 92.94 80 PRO A CA 1
ATOM 618 C C . PRO A 1 80 ? 1.796 0.406 -11.036 1.00 92.94 80 PRO A C 1
ATOM 620 O O . PRO A 1 80 ? 1.364 -0.431 -10.245 1.00 92.94 80 PRO A O 1
ATOM 623 N N . ALA A 1 81 ? 1.089 0.807 -12.102 1.00 92.88 81 ALA A N 1
ATOM 624 C CA . ALA A 1 81 ? -0.240 0.275 -12.419 1.00 92.88 81 ALA A CA 1
ATOM 625 C C . ALA A 1 81 ? -0.240 -1.249 -12.598 1.00 92.88 81 ALA A C 1
ATOM 627 O O . ALA A 1 81 ? -1.101 -1.920 -12.041 1.00 92.88 81 ALA A O 1
ATOM 628 N N . ALA A 1 82 ? 0.749 -1.805 -13.304 1.00 92.12 82 ALA A N 1
ATOM 629 C CA . ALA A 1 82 ? 0.830 -3.247 -13.520 1.00 92.12 82 ALA A CA 1
ATOM 630 C C . ALA A 1 82 ? 1.021 -4.005 -12.197 1.00 92.12 82 ALA A C 1
ATOM 632 O O . ALA A 1 82 ? 0.414 -5.053 -11.984 1.00 92.12 82 ALA A O 1
ATOM 633 N N . MET A 1 83 ? 1.825 -3.460 -11.279 1.00 93.00 83 MET A N 1
ATOM 634 C CA . MET A 1 83 ? 2.002 -4.048 -9.951 1.00 93.00 83 MET A CA 1
ATOM 635 C C . MET A 1 83 ? 0.716 -3.969 -9.112 1.00 93.00 83 MET A C 1
ATOM 637 O O . MET A 1 83 ? 0.351 -4.946 -8.455 1.00 93.00 83 MET A O 1
ATOM 641 N N . ALA A 1 84 ? -0.011 -2.850 -9.192 1.00 96.00 84 ALA A N 1
ATOM 642 C CA . ALA A 1 84 ? -1.316 -2.696 -8.553 1.00 96.00 84 ALA A CA 1
ATOM 643 C C . ALA A 1 84 ? -2.353 -3.693 -9.107 1.00 96.00 84 ALA A C 1
ATOM 645 O O . ALA A 1 84 ? -3.091 -4.301 -8.332 1.00 96.00 84 ALA A O 1
ATOM 646 N N . ASP A 1 85 ? -2.370 -3.922 -10.423 1.00 95.75 85 ASP A N 1
ATOM 647 C CA . ASP A 1 85 ? -3.248 -4.905 -11.069 1.00 95.75 85 ASP A CA 1
ATOM 648 C C . ASP A 1 85 ? -2.898 -6.341 -10.653 1.00 95.75 85 ASP A C 1
ATOM 650 O O . ASP A 1 85 ? -3.791 -7.145 -10.384 1.00 95.75 85 ASP A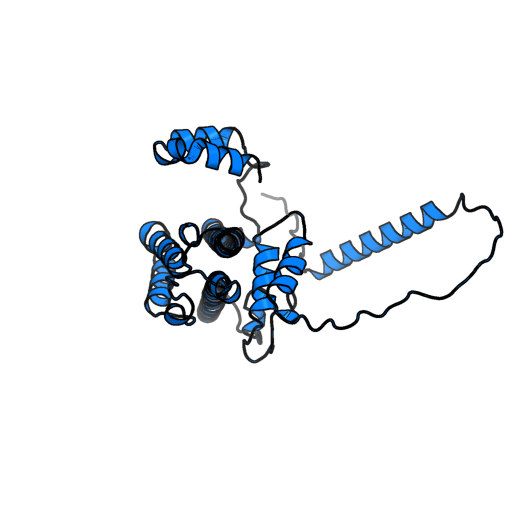 O 1
ATOM 654 N N . ILE A 1 86 ? -1.608 -6.674 -10.518 1.00 95.75 86 ILE A N 1
ATOM 655 C CA . ILE A 1 86 ? -1.171 -7.973 -9.979 1.00 95.75 86 ILE A CA 1
ATOM 656 C C . ILE A 1 86 ? -1.694 -8.160 -8.551 1.00 95.75 86 ILE A C 1
ATOM 658 O O . ILE A 1 86 ? -2.235 -9.222 -8.228 1.00 95.75 86 ILE A O 1
ATOM 662 N N . GLN A 1 87 ? -1.574 -7.136 -7.700 1.00 97.06 87 GLN A N 1
ATOM 663 C CA . GLN A 1 87 ? -2.110 -7.178 -6.340 1.00 97.06 87 GLN A CA 1
ATOM 664 C C . GLN A 1 87 ? -3.635 -7.370 -6.345 1.00 97.06 87 GLN A C 1
ATOM 666 O O . GLN A 1 87 ? -4.143 -8.232 -5.624 1.00 97.06 87 GLN A O 1
ATOM 671 N N . ARG A 1 88 ? -4.363 -6.615 -7.178 1.00 97.94 88 ARG A N 1
ATOM 672 C CA . ARG A 1 88 ? -5.819 -6.743 -7.346 1.00 97.94 88 ARG A CA 1
ATOM 673 C C . ARG A 1 88 ? -6.217 -8.157 -7.757 1.00 97.94 88 ARG A C 1
ATOM 675 O O . ARG A 1 88 ? -7.069 -8.754 -7.105 1.00 97.94 88 ARG A O 1
ATOM 682 N N . ASN A 1 89 ? -5.567 -8.716 -8.774 1.00 97.75 89 ASN A N 1
ATOM 683 C CA . ASN A 1 89 ? -5.870 -10.053 -9.288 1.00 97.75 89 ASN A CA 1
ATOM 684 C C . ASN A 1 89 ? -5.553 -11.144 -8.258 1.00 97.75 89 ASN A C 1
ATOM 686 O O . ASN A 1 89 ? -6.288 -12.126 -8.143 1.00 97.75 89 ASN A O 1
ATOM 690 N N . TYR A 1 90 ? -4.495 -10.968 -7.457 1.00 97.88 90 TYR A N 1
ATOM 691 C CA . TYR A 1 90 ? -4.243 -11.870 -6.336 1.00 97.88 90 TYR A CA 1
ATOM 692 C C . TYR A 1 90 ? -5.401 -11.844 -5.332 1.00 97.88 90 TYR A C 1
ATOM 694 O O . TYR A 1 90 ? -5.897 -12.898 -4.927 1.00 97.88 90 TYR A O 1
ATOM 702 N N . VAL A 1 91 ? -5.848 -10.645 -4.940 1.00 97.50 91 VAL A N 1
ATOM 703 C CA . VAL A 1 91 ? -6.958 -10.479 -3.995 1.00 97.50 91 VAL A CA 1
ATOM 704 C C . VAL A 1 91 ? -8.250 -11.074 -4.559 1.00 97.50 91 VAL A C 1
ATOM 706 O O . VAL A 1 91 ? -8.937 -11.805 -3.849 1.00 97.50 91 VAL A O 1
ATOM 709 N N . GLU A 1 92 ? -8.547 -10.841 -5.836 1.00 97.75 92 GLU A N 1
ATOM 710 C CA . GLU A 1 92 ? -9.727 -11.382 -6.515 1.00 97.75 92 GLU A CA 1
ATOM 711 C C . GLU A 1 92 ? -9.786 -12.915 -6.466 1.00 97.75 92 GLU A C 1
ATOM 713 O O . GLU A 1 92 ? -10.815 -13.503 -6.110 1.00 97.75 92 GLU A O 1
ATOM 718 N N . HIS A 1 93 ? -8.676 -13.573 -6.795 1.00 95.12 93 HIS A N 1
ATOM 719 C CA . HIS A 1 93 ? -8.682 -15.010 -7.052 1.00 95.12 93 HIS A CA 1
ATOM 720 C C . HIS A 1 93 ? -8.250 -15.873 -5.863 1.00 95.12 93 HIS A C 1
ATOM 722 O O . HIS A 1 93 ? -8.658 -17.032 -5.790 1.00 95.12 93 HIS A O 1
ATOM 728 N N . PHE A 1 94 ? -7.450 -15.343 -4.933 1.00 94.38 94 PHE A N 1
ATOM 729 C CA . PHE A 1 94 ? -6.814 -16.157 -3.888 1.00 94.38 94 PHE A CA 1
ATOM 730 C C . PHE A 1 94 ? -7.120 -15.710 -2.457 1.00 94.38 94 PHE A C 1
ATOM 732 O O . PHE A 1 94 ? -6.913 -16.493 -1.525 1.00 94.38 94 PHE A O 1
ATOM 739 N N . PHE A 1 95 ? -7.613 -14.486 -2.244 1.00 92.50 95 PHE A N 1
ATOM 740 C CA . PHE A 1 95 ? -7.879 -14.008 -0.890 1.00 92.50 95 PHE A CA 1
ATOM 741 C C . PHE A 1 95 ? -9.195 -14.568 -0.332 1.00 92.50 95 PHE A C 1
ATOM 743 O O . PHE A 1 95 ? -10.249 -14.483 -0.956 1.00 92.50 95 PHE A O 1
ATOM 750 N N . GLN A 1 96 ? -9.122 -15.162 0.863 1.00 88.12 96 GLN A N 1
ATOM 751 C CA . GLN A 1 96 ? -10.183 -16.027 1.400 1.00 88.12 96 GLN A CA 1
ATOM 752 C C . GLN A 1 96 ? -11.357 -15.270 2.033 1.00 88.12 96 GLN A C 1
ATOM 754 O O . GLN A 1 96 ? -12.472 -15.784 2.050 1.00 88.12 96 GLN A O 1
ATOM 759 N N . CYS A 1 97 ? -11.122 -14.077 2.588 1.00 90.69 97 CYS A N 1
ATOM 760 C CA . CYS A 1 97 ? -12.194 -13.289 3.194 1.00 90.69 97 CYS A CA 1
ATOM 761 C C . CYS A 1 97 ? -13.034 -12.640 2.089 1.00 90.69 97 CYS A C 1
ATOM 763 O O . CYS A 1 97 ? -12.596 -11.663 1.483 1.00 90.69 97 CYS A O 1
ATOM 765 N N . GLU A 1 98 ? -14.232 -13.172 1.842 1.00 92.81 98 GLU A N 1
ATOM 766 C CA . GLU A 1 98 ? -15.113 -12.720 0.760 1.00 92.81 98 GLU A CA 1
ATOM 767 C C . GLU A 1 98 ? -15.478 -11.236 0.874 1.00 92.81 98 GLU A C 1
ATOM 769 O O . GLU A 1 98 ? -15.260 -10.486 -0.073 1.00 92.81 98 GLU A O 1
ATOM 774 N N . GLU A 1 99 ? -15.958 -10.792 2.035 1.00 93.06 99 GLU A N 1
ATOM 775 C CA . GLU A 1 99 ? -16.322 -9.390 2.270 1.00 93.06 99 GLU A CA 1
ATOM 776 C C . GLU A 1 99 ? -15.109 -8.458 2.146 1.00 93.06 99 GLU A C 1
ATOM 778 O O . GLU A 1 99 ? -15.156 -7.444 1.451 1.00 93.06 99 GLU A O 1
ATOM 783 N N . CYS A 1 100 ? -13.978 -8.834 2.749 1.00 93.12 100 CYS A N 1
ATOM 784 C CA . CYS A 1 100 ? -12.739 -8.067 2.652 1.00 93.12 100 CYS A CA 1
ATOM 785 C C . CYS A 1 100 ? -12.273 -7.926 1.193 1.00 93.12 100 CYS A C 1
ATOM 787 O O . CYS A 1 100 ? -11.828 -6.854 0.782 1.00 93.12 100 CYS A O 1
ATOM 789 N N . ARG A 1 101 ? -12.371 -9.013 0.417 1.00 95.44 101 ARG A N 1
ATOM 790 C CA . ARG A 1 101 ? -12.045 -9.045 -1.010 1.00 95.44 101 ARG A CA 1
ATOM 791 C C . ARG A 1 101 ? -12.972 -8.122 -1.794 1.00 95.44 101 ARG A C 1
ATOM 793 O O . ARG A 1 101 ? -12.473 -7.307 -2.558 1.00 95.44 101 ARG A O 1
ATOM 800 N N . LEU A 1 102 ? -14.288 -8.223 -1.603 1.00 97.44 102 LEU A N 1
ATOM 801 C CA . LEU A 1 102 ? -15.264 -7.381 -2.303 1.00 97.44 102 LEU A CA 1
ATOM 802 C C . LEU A 1 102 ? -15.043 -5.894 -2.007 1.00 97.44 102 LEU A C 1
ATOM 804 O O . LEU A 1 102 ? -15.031 -5.092 -2.936 1.00 97.44 102 LEU A O 1
ATOM 808 N N . ASN A 1 103 ? -14.781 -5.546 -0.746 1.00 96.50 103 ASN A N 1
ATOM 809 C CA . ASN A 1 103 ? -14.443 -4.179 -0.357 1.00 96.50 103 ASN A CA 1
ATOM 810 C C . ASN A 1 103 ? -13.175 -3.685 -1.071 1.00 96.50 103 ASN A C 1
ATOM 812 O O . ASN A 1 103 ? -13.184 -2.603 -1.650 1.00 96.50 103 ASN A O 1
ATOM 816 N N . PHE A 1 104 ? -12.103 -4.487 -1.090 1.00 97.44 104 PHE A N 1
ATOM 817 C CA . PHE A 1 104 ? -10.867 -4.118 -1.788 1.00 97.44 104 PHE A CA 1
ATOM 818 C C . PHE A 1 104 ? -11.081 -3.935 -3.297 1.00 97.44 104 PHE A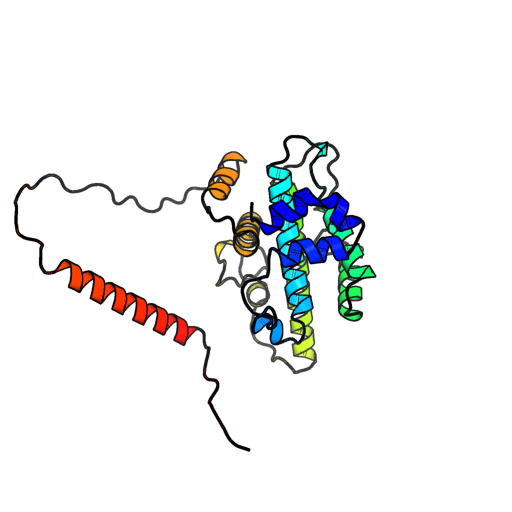 C 1
ATOM 820 O O . PHE A 1 104 ? -10.600 -2.957 -3.861 1.00 97.44 104 PHE A O 1
ATOM 827 N N . LEU A 1 105 ? -11.798 -4.854 -3.953 1.00 98.38 105 LEU A N 1
ATOM 828 C CA . LEU A 1 105 ? -12.070 -4.767 -5.392 1.00 98.38 105 LEU A CA 1
ATOM 829 C C . LEU A 1 105 ? -12.937 -3.554 -5.729 1.00 98.38 105 LEU A C 1
ATOM 831 O O . LEU A 1 105 ? -12.635 -2.847 -6.683 1.00 98.38 105 LEU A O 1
ATOM 835 N N . SER A 1 106 ? -13.961 -3.274 -4.918 1.00 98.25 106 SER A N 1
ATOM 836 C CA . SER A 1 106 ? -14.800 -2.086 -5.074 1.00 98.25 106 SER A CA 1
ATOM 837 C C . SER A 1 106 ? -13.977 -0.801 -4.963 1.00 98.25 106 SER A C 1
ATOM 839 O O . SER A 1 106 ? -14.061 0.053 -5.843 1.00 98.25 106 SER A O 1
ATOM 841 N N . ASP A 1 107 ? -13.149 -0.673 -3.920 1.00 97.88 107 ASP A N 1
ATOM 842 C CA . ASP A 1 107 ? -12.291 0.501 -3.721 1.00 97.88 107 ASP A CA 1
ATOM 843 C C . ASP A 1 107 ? -11.271 0.645 -4.869 1.00 97.88 107 ASP A C 1
ATOM 845 O O . ASP A 1 107 ? -11.044 1.744 -5.387 1.00 97.88 107 ASP A O 1
ATOM 849 N N . PHE A 1 108 ? -10.687 -0.472 -5.317 1.00 97.88 108 PHE A N 1
ATOM 850 C CA . PHE A 1 108 ? -9.753 -0.492 -6.438 1.00 97.88 108 PHE A CA 1
ATOM 851 C C . PHE A 1 108 ? -10.426 -0.030 -7.735 1.00 97.88 108 PHE A C 1
ATOM 853 O O . PHE A 1 108 ? -9.934 0.895 -8.388 1.00 97.88 108 PHE A O 1
ATOM 860 N N . ASP A 1 109 ? -11.548 -0.643 -8.112 1.00 97.19 109 ASP A N 1
ATOM 861 C CA . ASP A 1 109 ? -12.239 -0.400 -9.382 1.00 97.19 109 ASP A CA 1
ATOM 862 C C . ASP A 1 109 ? -12.872 0.999 -9.432 1.00 97.19 109 ASP A C 1
ATOM 864 O O . ASP A 1 109 ? -12.921 1.615 -10.496 1.00 97.19 109 ASP A O 1
ATOM 868 N N . ALA A 1 110 ? -13.251 1.557 -8.278 1.00 98.00 110 ALA A N 1
ATOM 869 C CA . ALA A 1 110 ? -13.723 2.935 -8.139 1.00 98.00 110 ALA A CA 1
ATOM 870 C C . ALA A 1 110 ? -12.601 3.994 -8.166 1.00 98.00 110 ALA A C 1
ATOM 872 O O . ALA A 1 110 ? -12.876 5.177 -7.968 1.00 98.00 110 ALA A O 1
ATOM 873 N N . CYS A 1 111 ? -11.345 3.601 -8.411 1.00 96.88 111 CYS A N 1
ATOM 874 C CA . CYS A 1 111 ? -10.187 4.501 -8.425 1.00 96.88 111 CYS A CA 1
ATOM 875 C C . CYS A 1 111 ? -9.980 5.257 -7.096 1.00 96.88 111 CYS A C 1
ATOM 877 O O . CYS A 1 111 ? -9.501 6.395 -7.110 1.00 96.88 111 CYS A O 1
ATOM 879 N N . MET A 1 112 ? -10.319 4.648 -5.951 1.00 96.75 112 MET A N 1
ATOM 880 C CA . MET A 1 112 ? -10.124 5.277 -4.640 1.00 96.75 112 MET A CA 1
ATOM 881 C C . MET A 1 112 ? -8.658 5.678 -4.428 1.00 96.75 112 MET A C 1
ATOM 883 O O . MET A 1 112 ? -7.740 5.030 -4.942 1.00 96.75 112 MET A O 1
ATOM 887 N N . PHE A 1 113 ? -8.449 6.757 -3.663 1.00 95.12 113 PHE A N 1
ATOM 888 C CA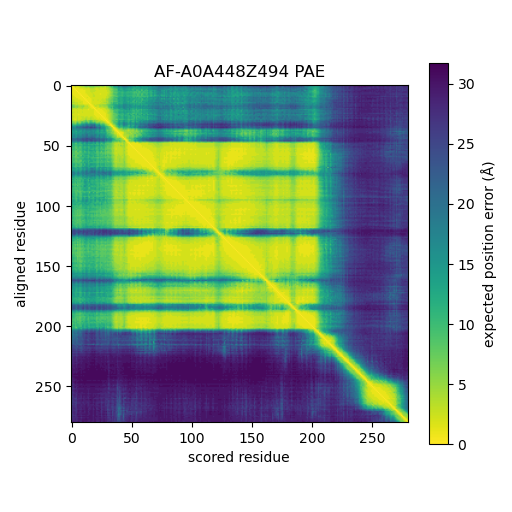 . PHE A 1 113 ? -7.119 7.321 -3.378 1.00 95.12 113 PHE A CA 1
ATOM 889 C C . PHE A 1 113 ? -6.351 7.739 -4.643 1.00 95.12 113 PHE A C 1
ATOM 891 O O . PHE A 1 113 ? -5.136 7.567 -4.751 1.00 95.12 113 PHE A O 1
ATOM 898 N N . ASP A 1 114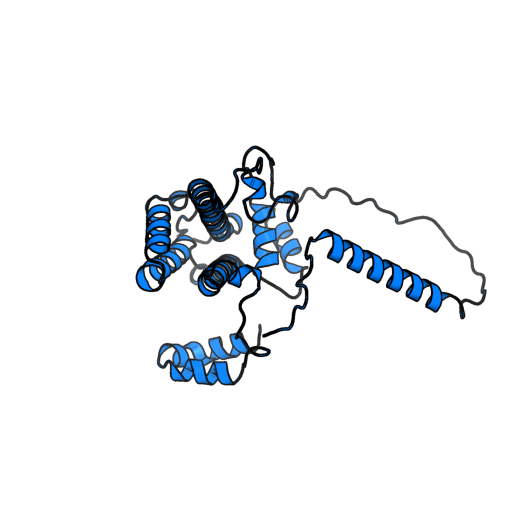 ? -7.100 8.254 -5.624 1.00 95.38 114 ASP A N 1
ATOM 899 C CA . ASP A 1 114 ? -6.612 8.774 -6.905 1.00 95.38 114 ASP A CA 1
ATOM 900 C C . ASP A 1 114 ? -5.794 7.767 -7.737 1.00 95.38 114 ASP A C 1
ATOM 902 O O . ASP A 1 114 ? -4.988 8.140 -8.591 1.00 95.38 114 ASP A O 1
ATOM 906 N N . ARG A 1 115 ? -6.016 6.460 -7.521 1.00 95.62 115 ARG A N 1
ATOM 907 C CA . ARG A 1 115 ? -5.258 5.361 -8.148 1.00 95.62 115 ARG A CA 1
ATOM 908 C C . ARG A 1 115 ? -5.066 5.546 -9.655 1.00 95.62 115 ARG A C 1
ATOM 910 O O . ARG A 1 115 ? -3.966 5.370 -10.172 1.00 95.62 115 ARG A O 1
ATOM 917 N N . CYS A 1 116 ? -6.147 5.888 -10.351 1.00 93.94 116 CYS A N 1
ATOM 918 C CA . CYS A 1 116 ? -6.196 5.933 -11.810 1.00 93.94 116 CYS A CA 1
ATOM 919 C C . CYS A 1 116 ? -5.433 7.119 -12.417 1.00 93.94 116 CYS A C 1
ATOM 921 O O . CYS A 1 116 ? -5.019 7.024 -13.570 1.00 93.94 116 CYS A O 1
ATOM 923 N N . ASN A 1 117 ? -5.203 8.192 -11.653 1.00 93.25 117 ASN A N 1
ATOM 924 C CA . ASN A 1 117 ? -4.412 9.337 -12.111 1.00 93.25 117 ASN A CA 1
ATOM 925 C C . ASN A 1 117 ? -2.976 9.311 -11.570 1.00 93.25 117 ASN A C 1
ATOM 927 O O . ASN A 1 117 ? -2.068 9.793 -12.241 1.00 93.25 117 ASN A O 1
ATOM 931 N N . ARG A 1 118 ? -2.730 8.730 -10.389 1.00 92.12 118 ARG A N 1
ATOM 932 C CA . ARG A 1 118 ? -1.384 8.719 -9.792 1.00 92.12 118 ARG A CA 1
ATOM 933 C C . ARG A 1 118 ? -0.502 7.546 -10.221 1.00 92.12 118 ARG A C 1
ATOM 935 O O . ARG A 1 118 ? 0.715 7.679 -10.211 1.00 92.12 118 ARG A O 1
ATOM 942 N N . LEU A 1 119 ? -1.083 6.405 -10.611 1.00 92.56 119 LEU A N 1
ATOM 943 C CA . LEU A 1 119 ? -0.325 5.202 -11.002 1.00 92.56 119 LEU A CA 1
ATOM 944 C C . LEU A 1 119 ? -0.137 5.061 -12.523 1.00 92.56 119 LEU A C 1
ATOM 946 O O . LEU A 1 119 ? 0.041 3.949 -13.017 1.00 92.56 119 LEU A O 1
ATOM 950 N N . ILE A 1 120 ? -0.206 6.160 -13.281 1.00 81.25 120 ILE A N 1
ATOM 951 C CA . ILE A 1 120 ? -0.213 6.138 -14.753 1.00 81.25 120 ILE A CA 1
ATOM 952 C C . ILE A 1 120 ? 1.004 5.389 -15.326 1.00 81.25 120 ILE A C 1
ATOM 954 O O . ILE A 1 120 ? 2.126 5.476 -14.830 1.00 81.25 120 ILE A O 1
ATOM 958 N N . THR A 1 121 ? 0.760 4.652 -16.414 1.00 64.19 121 THR A N 1
ATOM 959 C CA . THR A 1 121 ? 1.777 3.907 -17.165 1.00 64.19 121 THR A CA 1
ATOM 960 C C . THR A 1 121 ? 2.707 4.855 -17.915 1.00 64.19 121 THR A C 1
ATOM 962 O O . THR A 1 121 ? 2.260 5.614 -18.775 1.00 64.19 121 THR A O 1
ATOM 965 N N . LEU A 1 122 ? 4.005 4.785 -17.627 1.00 62.66 122 LEU A N 1
ATOM 966 C CA . LEU A 1 122 ? 5.014 5.582 -18.315 1.00 62.66 122 LEU A CA 1
ATOM 967 C C . LEU A 1 122 ? 5.658 4.731 -19.401 1.00 62.66 122 LEU A C 1
ATOM 969 O O . LEU A 1 122 ? 6.278 3.709 -19.126 1.00 62.66 122 LEU A O 1
ATOM 973 N N . ALA A 1 123 ? 5.469 5.150 -20.647 1.00 55.03 123 ALA A N 1
ATOM 974 C CA . ALA A 1 123 ? 6.004 4.455 -21.809 1.00 55.03 123 ALA A CA 1
ATOM 975 C C . ALA A 1 123 ? 7.533 4.608 -21.958 1.00 55.03 123 ALA A C 1
ATOM 977 O O . ALA A 1 123 ? 8.113 3.859 -22.731 1.00 55.03 123 ALA A O 1
ATOM 978 N N . ASN A 1 124 ? 8.169 5.551 -21.243 1.00 56.31 124 ASN A N 1
ATOM 979 C CA . ASN A 1 124 ? 9.579 5.928 -21.408 1.00 56.31 124 ASN A CA 1
ATOM 980 C C . ASN A 1 124 ? 10.188 6.402 -20.076 1.00 56.31 124 ASN A C 1
ATOM 982 O O . ASN A 1 124 ? 10.160 7.604 -19.803 1.00 56.31 124 ASN A O 1
ATOM 986 N N . GLY A 1 125 ? 10.711 5.483 -19.263 1.00 68.38 125 GLY A N 1
ATOM 987 C CA . GLY A 1 125 ? 11.344 5.807 -17.981 1.00 68.38 125 GLY A CA 1
ATOM 988 C C . GLY A 1 125 ? 10.384 6.433 -16.954 1.00 68.38 125 GLY A C 1
ATOM 989 O O . GLY A 1 125 ? 9.358 7.024 -17.287 1.00 68.38 125 GLY A O 1
ATOM 990 N N . GLY A 1 126 ? 10.679 6.292 -15.667 1.00 77.25 126 GLY A N 1
ATOM 991 C CA . GLY A 1 126 ? 9.926 6.965 -14.605 1.00 77.25 126 GLY A CA 1
ATOM 992 C C . GLY A 1 126 ? 10.856 7.653 -13.624 1.00 77.25 126 GLY A C 1
ATOM 993 O O . GLY A 1 126 ? 12.011 7.258 -13.475 1.00 77.25 126 GLY A O 1
ATOM 994 N N . THR A 1 127 ? 10.368 8.704 -12.971 1.00 85.56 127 THR A N 1
ATOM 995 C CA . THR A 1 127 ? 11.092 9.362 -11.884 1.00 85.56 127 THR A CA 1
ATOM 996 C C . THR A 1 127 ? 10.831 8.651 -10.561 1.00 85.56 127 THR A C 1
ATOM 998 O O . THR A 1 127 ? 9.839 7.932 -10.395 1.00 85.56 127 THR A O 1
ATOM 1001 N N . LEU A 1 128 ? 11.709 8.881 -9.584 1.00 85.25 128 LEU A N 1
ATOM 1002 C CA . LEU A 1 128 ? 11.522 8.364 -8.232 1.00 85.25 128 LEU A CA 1
ATOM 1003 C C . LEU A 1 128 ? 10.177 8.822 -7.649 1.00 85.25 128 LEU A C 1
ATOM 1005 O O . LEU A 1 128 ? 9.445 8.005 -7.098 1.00 85.25 128 LEU A O 1
ATOM 1009 N N . GLU A 1 129 ? 9.812 10.092 -7.847 1.00 87.38 129 GLU A N 1
ATOM 1010 C CA . GLU A 1 129 ? 8.548 10.675 -7.379 1.00 87.38 129 GLU A CA 1
ATOM 1011 C C . GLU A 1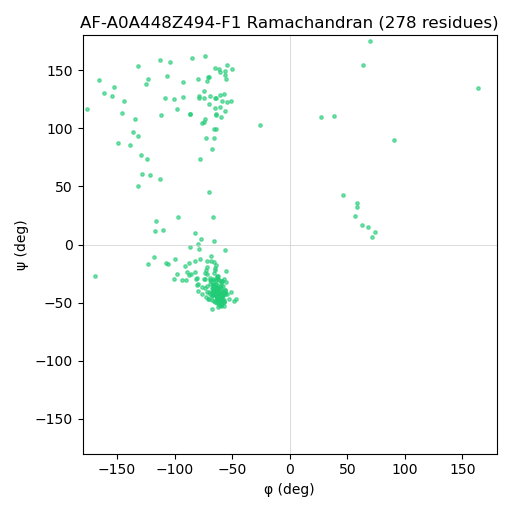 129 ? 7.325 9.945 -7.943 1.00 87.38 129 GLU A C 1
ATOM 1013 O O . GLU A 1 129 ? 6.296 9.863 -7.276 1.00 87.38 129 GLU A O 1
ATOM 1018 N N . GLN A 1 130 ? 7.433 9.390 -9.152 1.00 88.75 130 GLN A N 1
ATOM 1019 C CA . GLN A 1 130 ? 6.369 8.610 -9.781 1.00 88.75 130 GLN A CA 1
ATOM 1020 C C . GLN A 1 130 ? 6.329 7.178 -9.242 1.00 88.75 130 GLN A C 1
ATOM 1022 O O . GLN A 1 130 ? 5.249 6.643 -8.992 1.00 88.75 130 GLN A O 1
ATOM 1027 N N . PHE A 1 131 ? 7.484 6.550 -9.010 1.00 91.81 131 PHE A N 1
ATOM 1028 C CA . PHE A 1 131 ? 7.531 5.193 -8.465 1.00 91.81 131 PHE A CA 1
ATOM 1029 C C . PHE A 1 131 ? 7.025 5.119 -7.022 1.00 91.81 131 PHE A C 1
ATOM 1031 O O . PHE A 1 131 ? 6.305 4.175 -6.689 1.00 91.81 131 PHE A O 1
ATOM 1038 N N . ILE A 1 132 ? 7.309 6.128 -6.186 1.00 94.25 132 ILE A N 1
ATOM 1039 C CA . ILE A 1 132 ? 6.812 6.164 -4.799 1.00 94.25 132 ILE A CA 1
ATOM 1040 C C . ILE A 1 132 ? 5.284 6.302 -4.704 1.00 94.25 132 ILE A C 1
ATOM 1042 O O . ILE A 1 132 ? 4.713 6.012 -3.655 1.00 94.25 132 ILE A O 1
ATOM 1046 N N . GLN A 1 133 ? 4.586 6.668 -5.786 1.00 95.56 133 GLN A N 1
ATOM 1047 C CA . GLN A 1 133 ? 3.122 6.764 -5.768 1.00 95.56 133 GLN A CA 1
ATOM 1048 C C . GLN A 1 133 ? 2.445 5.414 -5.513 1.00 95.56 133 GLN A C 1
ATOM 1050 O O . GLN A 1 133 ? 1.360 5.384 -4.936 1.00 95.56 133 GLN A O 1
ATOM 1055 N N . TYR A 1 134 ? 3.075 4.293 -5.879 1.00 96.69 134 TYR A N 1
ATOM 1056 C CA . TYR A 1 134 ? 2.529 2.964 -5.596 1.00 96.69 134 TYR A CA 1
ATOM 1057 C C . TYR A 1 134 ? 2.495 2.617 -4.096 1.00 96.69 134 TYR A C 1
ATOM 1059 O O . TYR A 1 134 ? 1.405 2.335 -3.589 1.00 96.69 134 TYR A O 1
ATOM 1067 N N . PRO A 1 135 ? 3.621 2.667 -3.351 1.00 97.12 135 PRO A N 1
ATOM 1068 C CA . PRO A 1 135 ? 3.592 2.468 -1.904 1.00 97.12 135 PRO A CA 1
ATOM 1069 C C . PRO A 1 135 ? 2.707 3.494 -1.182 1.00 97.12 135 PRO A C 1
ATOM 1071 O O . PRO A 1 135 ? 2.030 3.128 -0.222 1.00 97.12 135 PRO A O 1
ATOM 1074 N N . LEU A 1 136 ? 2.640 4.746 -1.654 1.00 96.94 136 LEU A N 1
ATOM 1075 C CA . LEU A 1 136 ? 1.761 5.768 -1.071 1.00 96.94 136 LEU A CA 1
ATOM 1076 C C . LEU A 1 136 ? 0.271 5.466 -1.285 1.00 96.94 136 LEU A C 1
ATOM 1078 O O . LEU A 1 136 ? -0.509 5.531 -0.335 1.00 96.94 136 LEU A O 1
ATOM 1082 N N . TRP A 1 137 ? -0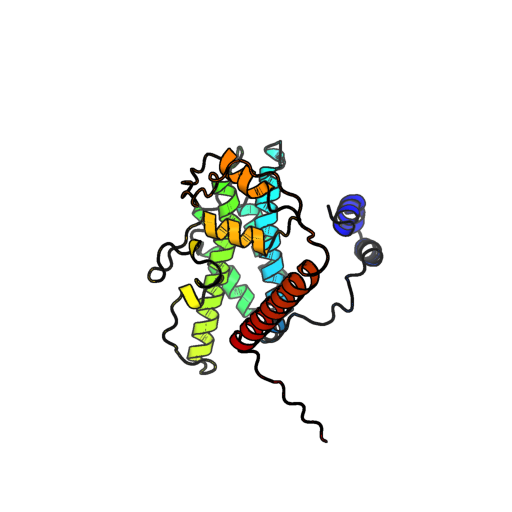.127 5.056 -2.491 1.00 97.62 137 TRP A N 1
ATOM 1083 C CA . TRP A 1 137 ? -1.494 4.605 -2.759 1.00 97.62 137 TRP A CA 1
ATOM 1084 C C . TRP A 1 137 ? -1.876 3.410 -1.877 1.00 97.62 137 TRP A C 1
ATOM 1086 O O . TRP A 1 137 ? -2.971 3.367 -1.311 1.00 97.62 137 TRP A O 1
ATOM 1096 N N . LEU A 1 138 ? -0.967 2.443 -1.722 1.00 98.06 138 LEU A N 1
ATOM 1097 C CA . LEU A 1 138 ? -1.206 1.272 -0.884 1.00 98.06 138 LEU A CA 1
ATOM 1098 C C . LEU A 1 138 ? -1.314 1.645 0.604 1.00 98.06 138 LEU A C 1
ATOM 1100 O O . LEU A 1 138 ? -2.138 1.083 1.328 1.00 98.06 138 LEU A O 1
ATOM 1104 N N . TYR A 1 139 ? -0.504 2.603 1.057 1.00 96.94 139 TYR A N 1
ATOM 1105 C CA . TYR A 1 139 ? -0.568 3.194 2.392 1.00 96.94 139 TYR A CA 1
ATOM 1106 C C . TYR A 1 139 ? -1.926 3.852 2.660 1.00 96.94 139 TYR A C 1
ATOM 1108 O O . TYR A 1 139 ? -2.571 3.536 3.663 1.00 96.94 139 TYR A O 1
ATOM 1116 N N . GLU A 1 140 ? -2.396 4.707 1.751 1.00 95.69 140 GLU A N 1
ATOM 1117 C CA . GLU A 1 140 ? -3.699 5.370 1.863 1.00 95.69 140 GLU A CA 1
ATOM 1118 C C . GLU A 1 140 ? -4.840 4.355 1.845 1.00 95.69 140 GLU A C 1
ATOM 1120 O O . GLU A 1 140 ? -5.720 4.398 2.704 1.00 95.69 140 GLU A O 1
ATOM 1125 N N . THR A 1 141 ? -4.767 3.378 0.939 1.00 96.69 141 THR A N 1
ATOM 1126 C CA . THR A 1 141 ? -5.737 2.284 0.841 1.00 96.69 141 THR A CA 1
ATOM 1127 C C . THR A 1 141 ? -5.830 1.512 2.154 1.00 96.69 141 THR A C 1
ATOM 1129 O O . THR A 1 141 ? -6.921 1.316 2.689 1.00 96.69 141 THR A O 1
ATOM 1132 N N . HIS A 1 142 ? -4.694 1.108 2.728 1.00 96.00 142 HIS A N 1
ATOM 1133 C CA . HIS A 1 142 ? -4.676 0.357 3.981 1.00 96.00 142 HIS A CA 1
ATOM 1134 C C . HIS A 1 142 ? -5.172 1.204 5.166 1.00 96.00 142 HIS A C 1
ATOM 1136 O O . HIS A 1 142 ? -5.906 0.702 6.018 1.00 96.00 142 HIS A O 1
ATOM 1142 N N . ASN A 1 143 ? -4.850 2.498 5.211 1.00 94.12 143 ASN A N 1
ATOM 1143 C CA . ASN A 1 143 ? -5.387 3.391 6.237 1.00 94.12 143 ASN A CA 1
ATOM 1144 C C . ASN A 1 143 ? -6.889 3.650 6.079 1.00 94.12 143 ASN A C 1
ATOM 1146 O O . ASN A 1 143 ? -7.594 3.700 7.086 1.00 94.12 143 ASN A O 1
ATOM 1150 N N . GLY A 1 144 ? -7.406 3.704 4.850 1.00 93.31 144 GLY A N 1
ATOM 1151 C CA . GLY A 1 144 ? -8.844 3.710 4.583 1.00 93.31 144 GLY A CA 1
ATOM 1152 C C . GLY A 1 144 ? -9.542 2.479 5.164 1.00 93.31 144 GLY A C 1
ATOM 1153 O O . GLY A 1 144 ? -10.567 2.604 5.836 1.00 93.31 144 GLY A O 1
ATOM 1154 N N . VAL A 1 145 ? -8.937 1.295 5.006 1.00 93.44 145 VAL A N 1
ATOM 1155 C CA . VAL A 1 145 ? -9.413 0.057 5.646 1.00 93.44 145 VAL A CA 1
ATOM 1156 C C . VAL A 1 145 ? -9.364 0.168 7.175 1.00 93.44 145 VAL A C 1
ATOM 1158 O O . VAL A 1 145 ? -10.335 -0.197 7.833 1.00 93.44 145 VAL A O 1
ATOM 1161 N N . ASN A 1 146 ? -8.283 0.702 7.755 1.00 90.94 146 ASN A N 1
ATOM 1162 C CA . ASN A 1 146 ? -8.158 0.870 9.209 1.00 90.94 146 ASN A CA 1
ATOM 1163 C C . ASN A 1 146 ? -9.267 1.760 9.789 1.00 90.94 146 ASN A C 1
ATOM 1165 O O . ASN A 1 146 ? -9.852 1.417 10.819 1.00 90.94 146 ASN A O 1
ATOM 1169 N N . VAL A 1 147 ? -9.573 2.874 9.116 1.00 90.12 147 VAL A N 1
ATOM 1170 C CA . VAL A 1 147 ? -10.656 3.789 9.501 1.00 90.12 147 VAL A CA 1
ATOM 1171 C C . VAL A 1 147 ? -12.015 3.102 9.377 1.00 90.12 147 VAL A C 1
ATOM 1173 O O . VAL A 1 147 ? -12.772 3.093 10.347 1.00 90.12 147 VAL A O 1
ATOM 1176 N N . ARG A 1 148 ? -12.304 2.454 8.240 1.00 91.81 148 ARG A N 1
ATOM 1177 C CA . ARG A 1 148 ? -13.565 1.725 8.025 1.00 91.81 148 ARG A CA 1
ATOM 1178 C C . ARG A 1 148 ? -13.793 0.648 9.088 1.00 91.81 148 ARG A C 1
ATOM 1180 O O . ARG A 1 148 ? -14.812 0.675 9.771 1.00 91.81 148 ARG A O 1
ATOM 1187 N N . LEU A 1 149 ? -12.816 -0.238 9.297 1.00 90.06 149 LEU A N 1
ATOM 1188 C CA . LEU A 1 149 ? -12.914 -1.325 10.279 1.00 90.06 149 LEU A CA 1
ATOM 1189 C C . LEU A 1 149 ? -13.070 -0.809 11.714 1.00 90.06 149 LEU A C 1
ATOM 1191 O O . LEU A 1 149 ? -13.628 -1.500 12.565 1.00 90.06 149 LEU A O 1
ATOM 1195 N N . ARG A 1 150 ? -12.531 0.375 12.026 1.00 88.00 150 ARG A N 1
ATOM 1196 C CA . ARG A 1 150 ? -12.748 1.000 13.331 1.00 88.00 150 ARG A CA 1
ATOM 1197 C C . ARG A 1 150 ? -14.186 1.476 13.487 1.00 88.00 150 ARG A C 1
ATOM 1199 O O . ARG A 1 150 ? -14.792 1.184 14.514 1.00 88.00 150 ARG A O 1
ATOM 1206 N N . ASN A 1 151 ? -14.721 2.157 12.479 1.00 89.69 151 ASN A N 1
ATOM 1207 C CA . ASN A 1 151 ? -16.100 2.638 12.497 1.00 89.69 151 ASN A CA 1
ATOM 1208 C C . ASN A 1 151 ? -17.090 1.471 12.626 1.00 89.69 151 ASN A C 1
ATOM 1210 O O . ASN A 1 151 ? -17.954 1.510 13.494 1.00 89.69 151 ASN A O 1
ATOM 1214 N N . GLU A 1 152 ? -16.881 0.377 11.888 1.00 90.25 152 GLU A N 1
ATOM 1215 C CA . GLU A 1 152 ? -17.690 -0.846 12.013 1.00 90.25 152 GLU A CA 1
ATOM 1216 C C . GLU A 1 152 ? -17.662 -1.424 13.441 1.00 90.25 152 GLU A C 1
ATOM 1218 O O . GLU A 1 152 ? -18.694 -1.833 13.973 1.00 90.25 152 GLU A O 1
ATOM 1223 N N . ARG A 1 153 ? -16.502 -1.426 14.118 1.00 89.00 153 ARG A N 1
ATOM 1224 C CA . ARG A 1 153 ? -16.408 -1.874 15.522 1.00 89.00 153 ARG A CA 1
ATOM 1225 C C . ARG A 1 153 ? -17.142 -0.952 16.492 1.00 89.00 153 ARG A C 1
ATOM 1227 O O . ARG A 1 153 ? -17.657 -1.445 17.497 1.00 89.00 153 ARG A O 1
ATOM 1234 N N . ILE A 1 154 ? -17.170 0.352 16.219 1.00 90.00 154 ILE A N 1
ATOM 1235 C CA . ILE A 1 154 ? -17.934 1.324 17.011 1.00 90.00 154 ILE A CA 1
ATOM 1236 C C . ILE A 1 154 ? -19.433 1.077 16.828 1.00 90.00 154 ILE A C 1
ATOM 1238 O O . ILE A 1 154 ? -20.158 0.953 17.813 1.00 90.00 154 ILE A O 1
ATOM 1242 N N . GLU A 1 155 ? -19.886 0.912 15.585 1.00 91.31 155 GLU A N 1
ATOM 1243 C CA . GLU A 1 155 ? -21.284 0.606 15.255 1.00 91.31 155 GLU A CA 1
ATOM 1244 C C . GLU A 1 155 ? -21.755 -0.717 15.878 1.00 91.31 155 GLU A C 1
ATOM 1246 O O . GLU A 1 155 ? -22.887 -0.822 16.349 1.00 91.31 155 GLU A O 1
ATOM 1251 N N . GLN A 1 156 ? -20.871 -1.714 15.953 1.00 90.25 156 GLN A N 1
ATOM 1252 C CA . GLN A 1 156 ? -21.132 -3.002 16.606 1.00 90.25 156 GLN A CA 1
ATOM 1253 C C . GLN A 1 156 ? -21.028 -2.950 18.143 1.00 90.25 156 GLN A C 1
ATOM 1255 O O . GLN A 1 156 ? -21.262 -3.961 18.807 1.00 90.25 156 GLN A O 1
ATOM 1260 N N . GLY A 1 157 ? -20.652 -1.809 18.730 1.00 89.94 157 GLY A N 1
ATOM 1261 C CA . GLY A 1 157 ? -20.462 -1.654 20.176 1.00 89.94 157 GLY A CA 1
ATOM 1262 C C . GLY A 1 157 ? -19.266 -2.429 20.746 1.00 89.94 157 GLY A C 1
ATOM 1263 O O . GLY A 1 157 ? -19.178 -2.618 21.960 1.00 89.94 157 GLY A O 1
ATOM 1264 N N . ILE A 1 158 ? -18.350 -2.892 19.889 1.00 86.75 158 ILE A N 1
ATOM 1265 C CA . ILE A 1 158 ? -17.107 -3.577 20.277 1.00 86.75 158 ILE A CA 1
ATOM 1266 C C . ILE A 1 158 ? -16.085 -2.561 20.799 1.00 86.75 158 ILE A C 1
ATOM 1268 O O . ILE A 1 158 ? -15.326 -2.852 21.725 1.00 86.75 158 ILE A O 1
ATOM 1272 N N . GLU A 1 159 ? -16.059 -1.372 20.200 1.00 85.12 159 GLU A N 1
ATOM 1273 C CA . GLU A 1 159 ? -15.172 -0.270 20.561 1.00 85.12 159 GLU A CA 1
ATOM 1274 C C . GLU A 1 159 ? -16.006 0.974 20.900 1.00 85.12 159 GLU A C 1
ATOM 1276 O O . GLU A 1 159 ? -17.030 1.230 20.276 1.00 85.12 159 GLU A O 1
ATOM 1281 N N . SER A 1 160 ? -15.598 1.755 21.900 1.00 83.69 160 SER A N 1
ATOM 1282 C CA . SER A 1 160 ? -16.259 3.029 22.199 1.00 83.69 160 SER A CA 1
ATOM 1283 C C . SER A 1 160 ? -15.792 4.115 21.236 1.00 83.69 160 SER A C 1
ATOM 1285 O O . SER A 1 160 ? -14.592 4.215 20.972 1.00 83.69 160 SER A O 1
ATOM 1287 N N . GLU A 1 161 ? -16.699 4.996 20.821 1.00 80.75 161 GLU A N 1
ATOM 1288 C CA . GLU A 1 161 ? -16.334 6.245 20.156 1.00 80.75 161 GLU A CA 1
ATOM 1289 C C . GLU A 1 161 ? -15.447 7.081 21.098 1.00 80.75 161 GLU A C 1
ATOM 1291 O O . GLU A 1 161 ? -15.877 7.542 22.157 1.00 80.75 161 GLU A O 1
ATOM 1296 N N . SER A 1 162 ? -14.164 7.205 20.761 1.00 76.69 162 SER A N 1
ATOM 1297 C CA . SER A 1 162 ? -13.210 8.055 21.472 1.00 76.69 162 SER A CA 1
ATOM 1298 C C . SER A 1 162 ? -12.946 9.324 20.663 1.00 76.69 162 SER A C 1
ATOM 1300 O O . SER A 1 162 ? -13.078 9.314 19.442 1.00 76.69 162 SER A O 1
ATOM 1302 N N . PHE A 1 163 ? -12.506 10.407 21.317 1.00 61.50 163 PHE A N 1
ATOM 1303 C CA . PHE A 1 163 ? -12.056 11.654 20.665 1.00 61.50 163 PHE A CA 1
ATOM 1304 C C . PHE A 1 163 ? -10.720 11.485 19.919 1.00 61.50 163 PHE A C 1
ATOM 1306 O O . PHE A 1 163 ? -9.793 12.272 20.092 1.00 61.50 163 PHE A O 1
ATOM 1313 N N . THR A 1 164 ? -10.582 10.411 19.153 1.00 70.50 164 THR A N 1
ATOM 1314 C CA . THR A 1 164 ? -9.346 10.034 18.485 1.00 70.50 164 THR A CA 1
ATOM 1315 C C . THR A 1 164 ? -9.429 10.457 17.033 1.00 70.50 164 THR A C 1
ATOM 1317 O O . THR A 1 164 ? -10.383 10.106 16.341 1.00 70.50 164 THR A O 1
ATOM 1320 N N . THR A 1 165 ? -8.452 11.232 16.572 1.00 73.88 165 THR A N 1
ATOM 1321 C CA . THR A 1 165 ? -8.460 11.753 15.199 1.00 73.88 165 THR A CA 1
ATOM 1322 C C . THR A 1 165 ? -8.131 10.649 14.189 1.00 73.88 165 THR A C 1
ATOM 1324 O O . THR A 1 165 ? -7.564 9.610 14.539 1.00 73.88 165 THR A O 1
ATOM 1327 N N . GLN A 1 166 ? -8.439 10.860 12.908 1.00 73.81 166 GLN A N 1
ATOM 1328 C CA . GLN A 1 166 ? -8.040 9.929 11.846 1.00 73.81 166 GLN A CA 1
ATOM 1329 C C . GLN A 1 166 ? -6.512 9.757 11.770 1.00 73.81 166 GLN A C 1
ATOM 1331 O O . GLN A 1 166 ? -6.040 8.643 11.541 1.00 73.81 166 GLN A O 1
ATOM 1336 N N . ALA A 1 167 ? -5.732 10.793 12.088 1.00 74.12 167 ALA A N 1
ATOM 1337 C CA . ALA A 1 167 ? -4.276 10.706 12.233 1.00 74.12 167 ALA A CA 1
ATOM 1338 C C . ALA A 1 167 ? -3.797 9.815 13.400 1.00 74.12 167 ALA A C 1
ATOM 1340 O O . ALA A 1 167 ? -2.658 9.346 13.407 1.00 74.12 167 ALA A O 1
ATOM 1341 N N . GLU A 1 168 ? -4.642 9.583 14.404 1.00 77.38 168 GLU A N 1
ATOM 1342 C CA . GLU A 1 168 ? -4.356 8.658 15.505 1.00 77.38 168 GLU A CA 1
ATOM 1343 C C . GLU A 1 168 ? -4.815 7.222 15.201 1.00 77.38 168 GLU A C 1
ATOM 1345 O O . GLU A 1 168 ? -4.257 6.278 15.759 1.00 77.38 168 GLU A O 1
ATOM 1350 N N . ILE A 1 169 ? -5.794 7.052 14.303 1.00 81.75 169 ILE A N 1
ATOM 1351 C CA . ILE A 1 169 ? -6.219 5.748 13.756 1.00 81.75 169 ILE A CA 1
ATOM 1352 C C . ILE A 1 169 ? -5.219 5.236 12.724 1.00 81.75 169 ILE A C 1
ATOM 1354 O O . ILE A 1 169 ? -4.912 4.044 12.677 1.00 81.75 169 ILE A O 1
ATOM 1358 N N . SER A 1 170 ? -4.757 6.142 11.870 1.00 87.25 170 SER A N 1
ATOM 1359 C CA . SER A 1 170 ? -3.904 5.825 10.737 1.00 87.25 170 SER A CA 1
ATOM 1360 C C . SER A 1 170 ? -2.521 5.402 11.206 1.00 87.25 170 SER A C 1
ATOM 1362 O O . SER A 1 170 ? -1.963 5.917 12.178 1.00 87.25 170 SER A O 1
ATOM 1364 N N . TRP A 1 171 ? -1.947 4.457 10.481 1.00 90.19 171 TRP A N 1
ATOM 1365 C CA . TRP A 1 171 ? -0.565 4.059 10.641 1.00 90.19 171 TRP A CA 1
ATOM 1366 C C . TRP A 1 171 ? 0.310 4.858 9.661 1.00 90.19 171 TRP A C 1
ATOM 1368 O O . TRP A 1 171 ? -0.114 4.995 8.522 1.00 90.19 171 TRP A O 1
ATOM 1378 N N . PRO A 1 172 ? 1.514 5.323 10.043 1.00 89.56 172 PRO A N 1
ATOM 1379 C CA . PRO A 1 172 ? 1.979 5.375 11.416 1.00 89.56 172 PRO A CA 1
ATOM 1380 C C . PRO A 1 172 ? 1.227 6.461 12.191 1.00 89.56 172 PRO A C 1
ATOM 1382 O O . PRO A 1 172 ? 0.987 7.548 11.658 1.00 89.56 172 PRO A O 1
ATOM 1385 N N . PRO A 1 173 ? 0.936 6.233 13.481 1.00 83.88 173 PRO A N 1
ATOM 1386 C CA . PRO A 1 173 ? 0.374 7.292 14.301 1.00 83.88 173 PRO A CA 1
ATOM 1387 C C . PRO A 1 173 ? 1.365 8.458 14.368 1.00 83.88 173 PRO A C 1
ATOM 1389 O O . PRO A 1 173 ? 2.586 8.255 14.354 1.00 83.88 173 PRO A O 1
ATOM 1392 N N . ALA A 1 174 ? 0.862 9.684 14.525 1.00 82.94 174 ALA A N 1
ATOM 1393 C CA . ALA A 1 174 ? 1.693 10.894 14.579 1.00 82.94 174 ALA A CA 1
ATOM 1394 C C . ALA A 1 174 ? 2.802 10.856 15.652 1.00 82.94 174 ALA A C 1
ATOM 1396 O O . ALA A 1 174 ? 3.806 11.556 15.547 1.00 82.94 174 ALA A O 1
ATOM 1397 N N . SER A 1 175 ? 2.648 10.026 16.687 1.00 83.94 175 SER A N 1
ATOM 1398 C CA . SER A 1 175 ? 3.671 9.780 17.710 1.00 83.94 175 SER A CA 1
ATOM 1399 C C . SER A 1 175 ? 4.866 8.954 17.218 1.00 83.94 175 SER A C 1
ATOM 1401 O O . SER A 1 175 ? 5.949 9.064 17.790 1.00 83.94 175 SER A O 1
ATOM 1403 N N . SER A 1 176 ? 4.675 8.125 16.188 1.00 87.50 176 SER A N 1
ATOM 1404 C CA . SER A 1 176 ? 5.705 7.258 15.599 1.00 87.50 176 SER A CA 1
ATOM 1405 C C . SER A 1 176 ? 6.405 7.905 14.406 1.00 87.50 176 SER A C 1
ATOM 1407 O O . SER A 1 176 ? 7.593 7.670 14.224 1.00 87.50 176 SER A O 1
ATOM 1409 N N . CYS A 1 177 ? 5.709 8.760 13.652 1.00 90.25 177 CYS A N 1
ATOM 1410 C CA . CYS A 1 177 ? 6.320 9.584 12.609 1.00 90.25 177 CYS A CA 1
ATOM 1411 C C . CYS A 1 177 ? 5.748 11.010 12.631 1.00 90.25 177 CYS A C 1
ATOM 1413 O O . CYS A 1 177 ? 4.802 11.298 11.904 1.00 90.25 177 CYS A O 1
ATOM 1415 N N . PRO A 1 178 ? 6.289 11.931 13.450 1.00 88.62 178 PRO A N 1
ATOM 1416 C CA . PRO A 1 178 ? 5.793 13.306 13.497 1.00 88.62 178 PRO A CA 1
ATOM 1417 C C . PRO A 1 178 ? 5.986 14.079 12.187 1.00 88.62 178 PRO A C 1
ATOM 1419 O O . PRO A 1 178 ? 5.176 14.951 11.890 1.00 88.62 178 PRO A O 1
ATOM 1422 N N . LEU A 1 179 ? 7.044 13.764 11.427 1.00 90.88 179 LEU A N 1
ATOM 1423 C CA . LEU A 1 179 ? 7.370 14.413 10.150 1.00 90.88 179 LEU A CA 1
ATOM 1424 C C . LEU A 1 179 ? 6.438 13.983 9.014 1.00 90.88 179 LEU A C 1
ATOM 1426 O O . LEU A 1 179 ? 6.201 14.762 8.102 1.00 90.88 179 LEU A O 1
ATOM 1430 N N . CYS A 1 180 ? 5.833 12.796 9.119 1.00 91.31 180 CYS A N 1
ATOM 1431 C CA . CYS A 1 180 ? 4.872 12.310 8.138 1.00 91.31 180 CYS A CA 1
ATOM 1432 C C . CYS A 1 180 ? 3.601 13.170 8.070 1.00 91.31 180 CYS A C 1
ATOM 1434 O O . CYS A 1 180 ? 2.872 13.053 7.101 1.00 91.31 180 CYS A O 1
ATOM 1436 N N . TRP A 1 181 ? 3.290 14.013 9.062 1.00 87.44 181 TRP A N 1
ATOM 1437 C CA . TRP A 1 181 ? 2.012 14.733 9.138 1.00 87.44 181 TRP A CA 1
ATOM 1438 C C . TRP A 1 181 ? 2.198 16.243 8.943 1.00 87.44 181 TRP A C 1
ATOM 1440 O O . TRP A 1 181 ? 2.696 16.932 9.833 1.00 87.44 181 TRP A O 1
ATOM 1450 N N . LEU A 1 182 ? 1.702 16.784 7.824 1.00 84.44 182 LEU A N 1
ATOM 1451 C CA . LEU A 1 182 ? 1.681 18.231 7.549 1.00 84.44 182 LEU A CA 1
ATOM 1452 C C . LEU A 1 182 ? 0.700 18.976 8.462 1.00 84.44 182 LEU A C 1
ATOM 1454 O O . LEU A 1 182 ? 0.871 20.153 8.774 1.00 84.44 182 LEU A O 1
ATOM 1458 N N . SER A 1 183 ? -0.378 18.306 8.867 1.00 74.00 183 SER A N 1
ATOM 1459 C CA . SER A 1 183 ? -1.319 18.805 9.865 1.00 74.00 183 SER A CA 1
ATOM 1460 C C . SER A 1 183 ? -2.008 17.632 10.542 1.00 74.00 183 SER A C 1
ATOM 1462 O O . SER A 1 183 ? -2.598 16.790 9.872 1.00 74.00 183 SER A O 1
ATOM 1464 N N . ARG A 1 184 ? -1.984 17.619 11.878 1.00 65.69 184 ARG A N 1
ATOM 1465 C CA . ARG A 1 184 ? -2.636 16.580 12.694 1.00 65.69 184 ARG A CA 1
ATOM 1466 C C . ARG A 1 184 ? -4.167 16.614 12.631 1.00 65.69 184 ARG A C 1
ATOM 1468 O O . ARG A 1 184 ? -4.802 15.671 13.080 1.00 65.69 184 ARG A O 1
ATOM 1475 N N . GLU A 1 185 ? -4.739 17.700 12.112 1.00 61.28 185 GLU A N 1
ATOM 1476 C CA . GLU A 1 185 ? -6.187 17.952 12.094 1.00 61.28 185 GLU A CA 1
ATOM 1477 C C . GLU A 1 185 ? -6.823 17.765 10.711 1.00 61.28 185 GLU A C 1
ATOM 1479 O O . GLU A 1 185 ? -8.042 17.695 10.617 1.00 61.28 185 GLU A O 1
ATOM 1484 N N . LYS A 1 186 ? -6.027 17.744 9.632 1.00 58.88 186 LYS A N 1
ATOM 1485 C CA . LYS A 1 186 ? -6.542 17.788 8.250 1.00 58.88 186 LYS A CA 1
ATOM 1486 C C . LYS A 1 186 ? -6.225 16.548 7.420 1.00 58.88 186 LYS A C 1
ATOM 1488 O O . LYS A 1 186 ? -6.353 16.625 6.205 1.00 58.88 186 LYS A O 1
ATOM 1493 N N . ASP A 1 187 ? -5.750 15.474 8.049 1.00 66.88 187 ASP A N 1
ATOM 1494 C CA . ASP A 1 187 ? -5.344 14.234 7.371 1.00 66.88 187 ASP A CA 1
ATOM 1495 C C . ASP A 1 187 ? -4.462 14.496 6.145 1.00 66.88 187 ASP A C 1
ATOM 1497 O O . ASP A 1 187 ? -4.640 13.922 5.078 1.00 66.88 187 ASP A O 1
ATOM 1501 N N . ARG A 1 188 ? -3.515 15.430 6.297 1.00 81.75 188 ARG A N 1
ATOM 1502 C CA . ARG A 1 188 ? -2.519 15.740 5.271 1.00 81.75 188 ARG A CA 1
ATOM 1503 C C . ARG A 1 188 ? -1.173 15.228 5.733 1.00 81.75 188 ARG A C 1
ATOM 1505 O O . ARG A 1 188 ? -0.716 15.608 6.817 1.00 81.75 188 ARG A O 1
ATOM 1512 N N . TRP A 1 189 ? -0.540 14.426 4.893 1.00 88.88 189 TRP A N 1
ATOM 1513 C CA . TRP A 1 189 ? 0.792 13.891 5.122 1.00 88.88 189 TRP A CA 1
ATOM 1514 C C . TRP A 1 189 ? 1.806 14.453 4.134 1.00 88.88 189 TRP A C 1
ATOM 1516 O O . TRP A 1 189 ? 1.451 14.975 3.078 1.00 88.88 189 TRP A O 1
ATOM 1526 N N . ASP A 1 190 ? 3.069 14.378 4.529 1.00 92.50 190 ASP A N 1
ATOM 1527 C CA . ASP A 1 190 ? 4.201 14.634 3.653 1.00 92.50 190 ASP A CA 1
ATOM 1528 C C . ASP A 1 190 ? 4.545 13.321 2.942 1.00 92.50 190 ASP A C 1
ATOM 1530 O O . ASP A 1 190 ? 4.929 12.342 3.585 1.00 92.50 190 ASP A O 1
ATOM 1534 N N . GLU A 1 191 ? 4.332 13.272 1.626 1.00 92.88 191 GLU A N 1
ATOM 1535 C CA . GLU A 1 191 ? 4.526 12.060 0.821 1.00 92.88 191 GLU A CA 1
ATOM 1536 C C . GLU A 1 191 ? 5.938 11.489 0.953 1.00 92.88 191 GLU A C 1
ATOM 1538 O O . GLU A 1 191 ? 6.115 10.272 1.045 1.00 92.88 191 GLU A O 1
ATOM 1543 N N . LEU A 1 192 ? 6.945 12.360 1.009 1.00 92.19 192 LEU A N 1
ATOM 1544 C CA . LEU A 1 192 ? 8.329 11.931 1.065 1.00 92.19 192 LEU A CA 1
ATOM 1545 C C . LEU A 1 192 ? 8.664 11.340 2.433 1.00 92.19 192 LEU A C 1
ATOM 1547 O O . LEU A 1 192 ? 9.284 10.281 2.513 1.00 92.19 192 LEU A O 1
ATOM 1551 N N . GLU A 1 193 ? 8.243 11.997 3.512 1.00 94.50 193 GLU A N 1
ATOM 1552 C CA . GLU A 1 193 ? 8.454 11.489 4.869 1.00 94.50 193 GLU A CA 1
ATOM 1553 C C . GLU A 1 193 ? 7.671 10.191 5.121 1.00 94.50 193 GLU A C 1
ATOM 1555 O O . GLU A 1 193 ? 8.193 9.275 5.761 1.00 94.50 193 GLU A O 1
ATOM 1560 N N . VAL A 1 194 ? 6.462 10.053 4.559 1.00 94.81 194 VAL A N 1
ATOM 1561 C CA . VAL A 1 194 ? 5.712 8.785 4.585 1.00 94.81 194 VAL A CA 1
ATOM 1562 C C . VAL A 1 194 ? 6.461 7.694 3.829 1.00 94.81 194 VAL A C 1
ATOM 1564 O O . VAL A 1 194 ? 6.611 6.595 4.362 1.00 94.81 194 VAL A O 1
ATOM 1567 N N . TYR A 1 195 ? 6.965 7.972 2.624 1.00 95.12 195 TYR A N 1
ATOM 1568 C CA . TYR A 1 195 ? 7.723 6.981 1.864 1.00 95.12 195 TYR A CA 1
ATOM 1569 C C . TYR A 1 195 ? 8.990 6.532 2.607 1.00 95.12 195 TYR A C 1
ATOM 1571 O O . TYR A 1 195 ? 9.207 5.328 2.739 1.00 95.12 195 TYR A O 1
ATOM 1579 N N . LYS A 1 196 ? 9.773 7.457 3.183 1.00 92.69 196 LYS A N 1
ATOM 1580 C CA . LYS A 1 196 ? 10.938 7.104 4.023 1.00 92.69 196 LYS A CA 1
ATOM 1581 C C . LYS A 1 196 ? 10.541 6.192 5.180 1.00 92.69 196 LYS A C 1
ATOM 1583 O O . LYS A 1 196 ? 11.240 5.231 5.488 1.00 92.69 196 LYS A O 1
ATOM 1588 N N . PHE A 1 197 ? 9.406 6.471 5.819 1.00 93.56 197 PHE A N 1
ATOM 1589 C CA . PHE A 1 197 ? 8.912 5.639 6.909 1.00 93.56 197 PHE A CA 1
ATOM 1590 C C . PHE A 1 197 ? 8.485 4.240 6.434 1.00 93.56 197 PHE A C 1
ATOM 1592 O O . PHE A 1 197 ? 8.769 3.249 7.111 1.00 93.56 197 PHE A O 1
ATOM 1599 N N . LEU A 1 198 ? 7.821 4.139 5.276 1.00 94.69 198 LEU A N 1
ATOM 1600 C CA . LEU A 1 198 ? 7.463 2.862 4.647 1.00 94.69 198 LEU A CA 1
ATOM 1601 C C . LEU A 1 198 ? 8.713 2.049 4.317 1.00 94.69 198 LEU A C 1
ATOM 1603 O O . LEU A 1 198 ? 8.796 0.872 4.660 1.00 94.69 198 LEU A O 1
ATOM 1607 N N . GLU A 1 199 ? 9.702 2.688 3.710 1.00 90.94 199 GLU A N 1
ATOM 1608 C CA . GLU A 1 199 ? 10.973 2.072 3.363 1.00 90.94 199 GLU A CA 1
ATOM 1609 C C . GLU A 1 199 ? 11.697 1.540 4.602 1.00 90.94 199 GLU A C 1
ATOM 1611 O O . GLU A 1 199 ? 11.978 0.348 4.670 1.00 90.94 199 GLU A O 1
ATOM 1616 N N . GLN A 1 200 ? 11.873 2.360 5.641 1.00 88.44 200 GLN A N 1
ATOM 1617 C CA . GLN A 1 200 ? 12.473 1.928 6.912 1.00 88.44 200 GLN A CA 1
ATOM 1618 C C . GLN A 1 200 ? 11.700 0.783 7.585 1.00 88.44 200 GLN A C 1
ATOM 1620 O O . GLN A 1 200 ? 12.281 -0.047 8.285 1.00 88.44 200 GLN A O 1
ATOM 1625 N N . SER A 1 201 ? 10.379 0.739 7.405 1.00 88.81 201 SER A N 1
ATOM 1626 C CA . SER A 1 201 ? 9.520 -0.272 8.028 1.00 88.81 201 SER A CA 1
ATOM 1627 C C . SER A 1 201 ? 9.531 -1.610 7.289 1.00 88.81 201 SER A C 1
ATOM 1629 O O . SER A 1 201 ? 9.413 -2.658 7.927 1.00 88.81 201 SER A O 1
ATOM 1631 N N . TYR A 1 202 ? 9.631 -1.586 5.958 1.00 88.25 202 TYR A N 1
ATOM 1632 C CA . TYR A 1 202 ? 9.398 -2.754 5.102 1.00 88.25 202 TYR A CA 1
ATOM 1633 C C . TYR A 1 202 ? 10.618 -3.190 4.291 1.00 88.25 202 TYR A C 1
ATOM 1635 O O . TYR A 1 202 ? 10.624 -4.286 3.733 1.00 88.25 202 TYR A O 1
ATOM 1643 N N . TRP A 1 203 ? 11.666 -2.378 4.252 1.00 82.75 203 TRP A N 1
ATOM 1644 C CA . TRP A 1 203 ? 12.885 -2.641 3.508 1.00 82.75 203 TRP A CA 1
ATOM 1645 C C . TRP A 1 203 ? 14.089 -2.452 4.424 1.00 82.75 203 TRP A C 1
ATOM 1647 O O . TRP A 1 203 ? 14.776 -1.436 4.400 1.00 82.75 203 TRP A O 1
ATOM 1657 N N . LEU A 1 204 ? 14.309 -3.458 5.276 1.00 63.44 204 LEU A N 1
ATOM 1658 C CA . LEU A 1 204 ? 15.472 -3.539 6.157 1.00 63.44 204 LEU A CA 1
ATOM 1659 C C . LEU A 1 204 ? 16.737 -3.747 5.306 1.00 63.44 204 LEU A C 1
ATOM 1661 O O . LEU A 1 204 ? 17.185 -4.877 5.105 1.00 63.44 204 LEU A O 1
ATOM 1665 N N . GLU A 1 205 ? 17.284 -2.668 4.756 1.00 56.34 205 GLU A N 1
ATOM 1666 C CA . GLU A 1 205 ? 18.687 -2.620 4.358 1.00 56.34 205 GLU A CA 1
ATOM 1667 C C . GLU A 1 205 ? 19.519 -2.498 5.641 1.00 56.34 205 GLU A C 1
ATOM 1669 O O . GLU A 1 205 ? 19.213 -1.689 6.512 1.00 56.34 205 GLU A O 1
ATOM 1674 N N . ASP A 1 206 ? 20.569 -3.311 5.782 1.00 49.28 206 ASP A N 1
ATOM 1675 C CA . ASP A 1 206 ? 21.512 -3.227 6.910 1.00 49.28 206 ASP A CA 1
ATOM 1676 C C . ASP A 1 206 ? 22.333 -1.909 6.907 1.00 49.28 206 ASP A C 1
ATOM 1678 O O . ASP A 1 206 ? 23.178 -1.723 7.779 1.00 49.28 206 ASP A O 1
ATOM 1682 N N . ASP A 1 207 ? 22.081 -0.983 5.971 1.00 48.69 207 ASP A N 1
ATOM 1683 C CA . ASP A 1 207 ? 22.819 0.268 5.791 1.00 48.69 207 ASP A CA 1
ATOM 1684 C C . ASP A 1 207 ? 21.872 1.466 5.549 1.00 48.69 207 ASP A C 1
ATOM 1686 O O . ASP A 1 207 ? 21.496 1.773 4.418 1.00 48.69 207 ASP A O 1
ATOM 1690 N N . ASP A 1 208 ? 21.564 2.221 6.611 1.00 51.28 208 ASP A N 1
ATOM 1691 C CA . ASP A 1 208 ? 20.824 3.507 6.606 1.00 51.28 208 ASP A CA 1
ATOM 1692 C C . ASP A 1 208 ? 21.452 4.610 5.704 1.00 51.28 208 ASP A C 1
ATOM 1694 O O . ASP A 1 208 ? 20.915 5.711 5.564 1.00 51.28 208 ASP A O 1
ATOM 1698 N N . VAL A 1 209 ? 22.621 4.354 5.109 1.00 52.97 209 VAL A N 1
ATOM 1699 C CA . VAL A 1 209 ? 23.458 5.343 4.408 1.00 52.97 209 VAL A CA 1
ATOM 1700 C C . VAL A 1 209 ? 22.974 5.617 2.981 1.00 52.97 209 VAL A C 1
ATOM 1702 O O . VAL A 1 209 ? 23.151 6.723 2.468 1.00 52.97 209 VAL A O 1
ATOM 1705 N N . GLU A 1 210 ? 22.333 4.645 2.337 1.00 55.25 210 GLU A N 1
ATOM 1706 C CA . GLU A 1 210 ? 22.076 4.717 0.899 1.00 55.25 210 GLU A CA 1
ATOM 1707 C C . GLU A 1 210 ? 20.871 5.610 0.551 1.00 55.25 210 GLU A C 1
ATOM 1709 O O . GLU A 1 210 ? 20.912 6.363 -0.416 1.00 55.25 210 GLU A O 1
ATOM 1714 N N . VAL A 1 211 ? 19.837 5.642 1.392 1.00 51.16 211 VAL A N 1
ATOM 1715 C CA . VAL A 1 211 ? 18.613 6.434 1.157 1.00 51.16 211 VAL A CA 1
ATOM 1716 C C . VAL A 1 211 ? 18.861 7.940 1.264 1.00 51.16 211 VAL A C 1
ATOM 1718 O O . VAL A 1 211 ? 18.376 8.723 0.446 1.00 51.16 211 VAL A O 1
ATOM 1721 N N . LEU A 1 212 ? 19.635 8.374 2.263 1.00 52.97 212 LEU A N 1
ATOM 1722 C CA . LEU A 1 212 ? 19.988 9.790 2.420 1.00 52.97 212 LEU A CA 1
ATOM 1723 C C . LEU A 1 212 ? 20.839 10.284 1.244 1.00 52.97 212 LEU A C 1
ATOM 1725 O O . LEU A 1 212 ? 20.675 11.420 0.798 1.00 52.97 212 LEU A O 1
ATOM 1729 N N . ARG A 1 213 ? 21.688 9.406 0.698 1.00 54.12 213 ARG A N 1
ATOM 1730 C CA . ARG A 1 213 ? 22.438 9.651 -0.535 1.00 54.12 213 ARG A CA 1
ATOM 1731 C C . ARG A 1 213 ? 21.491 9.759 -1.739 1.00 54.12 213 ARG A C 1
ATOM 1733 O O . ARG A 1 213 ? 21.539 10.768 -2.442 1.00 54.12 213 ARG A O 1
ATOM 1740 N N . MET A 1 214 ? 20.566 8.805 -1.896 1.00 58.38 214 MET A N 1
ATOM 1741 C CA . MET A 1 214 ? 19.557 8.748 -2.970 1.00 58.38 214 MET A CA 1
ATOM 1742 C C . MET A 1 214 ? 18.668 10.001 -3.043 1.00 58.38 214 MET A C 1
ATOM 1744 O O . MET A 1 214 ? 18.403 10.503 -4.132 1.00 58.38 214 MET A O 1
ATOM 1748 N N . LEU A 1 215 ? 18.237 10.542 -1.899 1.00 55.09 215 LEU A N 1
ATOM 1749 C CA . LEU A 1 215 ? 17.388 11.742 -1.843 1.00 55.09 215 LEU A CA 1
ATOM 1750 C C . LEU A 1 215 ? 18.146 13.039 -2.148 1.00 55.09 215 LEU A C 1
ATOM 1752 O O . LEU A 1 215 ? 17.559 13.989 -2.661 1.00 55.09 215 LEU A O 1
ATOM 1756 N N . SER A 1 216 ? 19.446 13.089 -1.841 1.00 55.97 216 SER A N 1
ATOM 1757 C CA . SER A 1 216 ? 20.284 14.240 -2.200 1.00 55.97 216 SER A CA 1
ATOM 1758 C C . SER A 1 216 ? 20.604 14.283 -3.698 1.00 55.97 216 SER A C 1
ATOM 1760 O O . SER A 1 216 ? 20.749 15.363 -4.269 1.00 55.97 216 SER A O 1
ATOM 1762 N N . GLU A 1 217 ? 20.672 13.117 -4.346 1.00 57.69 217 GLU A N 1
ATOM 1763 C CA . GLU A 1 217 ? 21.009 12.981 -5.767 1.00 57.69 217 GLU A CA 1
ATOM 1764 C C . GLU A 1 217 ? 19.800 13.222 -6.687 1.00 57.69 217 GLU A C 1
ATOM 1766 O O . GLU A 1 217 ? 19.985 13.636 -7.831 1.00 57.69 217 GLU A O 1
ATOM 1771 N N . SER A 1 218 ? 18.565 13.052 -6.194 1.00 56.22 218 SER A N 1
ATOM 1772 C CA . SER A 1 218 ? 17.333 13.332 -6.953 1.00 56.22 218 SER A CA 1
ATOM 1773 C C . SER A 1 218 ? 16.946 14.819 -7.018 1.00 56.22 218 SER A C 1
ATOM 1775 O O . SER A 1 218 ? 15.943 15.168 -7.637 1.00 56.22 218 SER A O 1
ATOM 1777 N N . GLY A 1 219 ? 17.726 15.722 -6.411 1.00 50.88 219 GLY A N 1
ATOM 1778 C CA . GLY A 1 219 ? 17.463 17.167 -6.446 1.00 50.88 219 GLY A CA 1
ATOM 1779 C C . GLY A 1 219 ? 16.299 17.625 -5.559 1.00 50.88 219 GLY A C 1
ATOM 1780 O O . GLY A 1 219 ? 15.885 18.784 -5.636 1.00 50.88 219 GLY A O 1
ATOM 1781 N N . VAL A 1 220 ? 15.788 16.751 -4.689 1.00 48.28 220 VAL A N 1
ATOM 1782 C CA . VAL A 1 220 ? 14.821 17.126 -3.656 1.00 48.28 220 VAL A CA 1
ATOM 1783 C C . VAL A 1 220 ? 15.570 17.909 -2.579 1.00 48.28 220 VAL A C 1
ATOM 1785 O O . VAL A 1 220 ? 16.384 17.361 -1.838 1.00 48.28 220 VAL A O 1
ATOM 1788 N N . ALA A 1 221 ? 15.336 19.220 -2.516 1.00 39.38 221 ALA A N 1
ATOM 1789 C CA . ALA A 1 221 ? 16.005 20.099 -1.565 1.00 39.38 221 ALA A CA 1
ATOM 1790 C C . ALA A 1 221 ? 15.629 19.719 -0.123 1.00 39.38 221 ALA A C 1
ATOM 1792 O O . ALA A 1 221 ? 14.576 20.100 0.386 1.00 39.38 221 ALA A O 1
ATOM 1793 N N . ILE A 1 222 ? 16.510 18.979 0.549 1.00 46.03 222 ILE A N 1
ATOM 1794 C CA . ILE A 1 222 ? 16.471 18.833 2.000 1.00 46.03 222 ILE A CA 1
ATOM 1795 C C . ILE A 1 222 ? 16.985 20.157 2.565 1.00 46.03 222 ILE A C 1
ATOM 1797 O O . ILE A 1 222 ? 18.178 20.453 2.497 1.00 46.03 222 ILE A O 1
ATOM 1801 N N . GLU A 1 223 ? 16.084 20.985 3.093 1.00 37.59 223 GLU A N 1
ATOM 1802 C CA . GLU A 1 223 ? 16.477 22.171 3.849 1.00 37.59 223 GLU A CA 1
ATOM 1803 C C . GLU A 1 223 ? 17.183 21.692 5.127 1.00 37.59 223 GLU A C 1
ATOM 1805 O O . GLU A 1 223 ? 16.562 21.238 6.091 1.00 37.59 223 GLU A O 1
ATOM 1810 N N . GLU A 1 224 ? 18.514 21.710 5.098 1.00 39.78 224 GLU A N 1
ATOM 1811 C CA . GLU A 1 224 ? 19.369 21.259 6.187 1.00 39.78 224 GLU A CA 1
ATOM 1812 C C . GLU A 1 224 ? 19.173 22.182 7.397 1.00 39.78 224 GLU A C 1
ATOM 1814 O O . GLU A 1 224 ? 19.799 23.235 7.554 1.00 39.78 224 GLU A O 1
ATOM 1819 N N . LYS A 1 225 ? 18.247 21.812 8.283 1.00 36.53 225 LYS A N 1
ATOM 1820 C CA . LYS A 1 225 ? 18.048 22.515 9.545 1.00 36.53 225 LYS A CA 1
ATOM 1821 C C . LYS A 1 225 ? 19.225 22.180 10.459 1.00 36.53 225 LYS A C 1
ATOM 1823 O O . LYS A 1 225 ? 19.187 21.189 11.182 1.00 36.53 225 LYS A O 1
ATOM 1828 N N . LYS A 1 226 ? 20.267 23.021 10.390 1.00 32.94 226 LYS A N 1
ATOM 1829 C CA . LYS A 1 226 ? 21.462 23.052 11.254 1.00 32.94 226 LYS A CA 1
ATOM 1830 C C . LYS A 1 226 ? 21.187 22.465 12.644 1.00 32.94 226 LYS A C 1
ATOM 1832 O O . LYS A 1 226 ? 20.630 23.143 13.511 1.00 32.94 226 LYS A O 1
ATOM 1837 N N . MET A 1 227 ? 21.633 21.231 12.880 1.00 32.72 227 MET A N 1
ATOM 1838 C CA . MET A 1 227 ? 21.962 20.799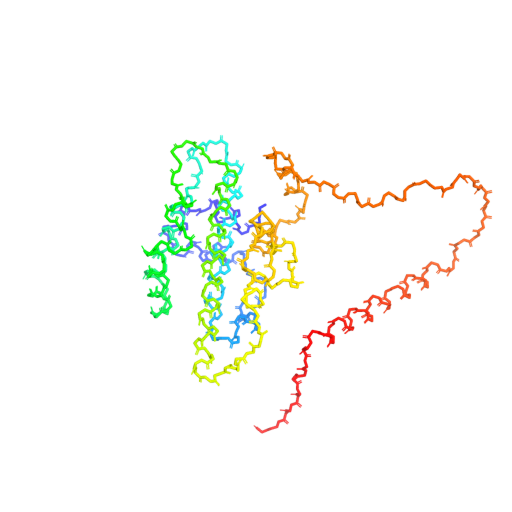 14.235 1.00 32.72 227 MET A CA 1
ATOM 1839 C C . MET A 1 227 ? 23.220 21.558 14.649 1.00 32.72 227 MET A C 1
ATOM 1841 O O . MET A 1 227 ? 24.189 21.622 13.897 1.00 32.72 227 MET A O 1
ATOM 1845 N N . LEU A 1 228 ? 23.150 22.208 15.811 1.00 32.47 228 LEU A N 1
ATOM 1846 C CA . LEU A 1 228 ? 24.213 23.049 16.342 1.00 32.47 228 LEU A CA 1
ATOM 1847 C C . LEU A 1 228 ? 25.563 22.325 16.353 1.00 32.47 228 LEU A C 1
ATOM 1849 O O . LEU A 1 228 ? 25.731 21.296 17.005 1.00 32.47 228 LEU A O 1
ATOM 1853 N N . ASP A 1 229 ? 26.516 22.970 15.692 1.00 31.50 229 ASP A N 1
ATOM 1854 C CA . ASP A 1 229 ? 27.950 22.810 15.859 1.00 31.50 229 ASP A CA 1
ATOM 1855 C C . ASP A 1 229 ? 28.327 23.019 17.339 1.00 31.50 229 ASP A C 1
ATOM 1857 O O . ASP A 1 229 ? 28.002 24.037 17.957 1.00 31.50 229 ASP A O 1
ATOM 1861 N N . HIS A 1 230 ? 28.964 22.010 17.924 1.00 31.83 230 HIS A N 1
ATOM 1862 C CA . HIS A 1 230 ? 29.770 22.130 19.137 1.00 31.83 230 HIS A CA 1
ATOM 1863 C C . HIS A 1 230 ? 31.127 21.490 18.849 1.00 31.83 230 HIS A C 1
ATOM 1865 O O . HIS A 1 230 ? 31.538 20.514 19.475 1.00 31.83 230 HIS A O 1
ATOM 1871 N N . SER A 1 231 ? 31.830 22.035 17.863 1.00 31.22 231 SER A N 1
ATOM 1872 C CA . SER A 1 231 ? 33.279 21.963 17.820 1.00 31.22 231 SER A CA 1
ATOM 1873 C C . SER A 1 231 ? 33.858 23.339 18.168 1.00 31.22 231 SER A C 1
ATOM 1875 O O . SER A 1 231 ? 33.295 24.368 17.812 1.00 31.22 231 SER A O 1
ATOM 1877 N N . MET A 1 232 ? 34.998 23.326 18.865 1.00 31.52 232 MET A N 1
ATOM 1878 C CA . MET A 1 232 ? 35.851 24.463 19.259 1.00 31.52 232 MET A CA 1
ATOM 1879 C C . MET A 1 232 ? 35.553 25.119 20.621 1.00 31.52 232 MET A C 1
ATOM 1881 O O . MET A 1 232 ? 34.786 26.065 20.710 1.00 31.52 232 MET A O 1
ATOM 1885 N N . VAL A 1 233 ? 36.198 24.606 21.681 1.00 31.58 233 VAL A N 1
ATOM 1886 C CA . VAL A 1 233 ? 37.253 25.229 22.534 1.00 31.58 233 VAL A CA 1
ATOM 1887 C C . VAL A 1 233 ? 37.670 24.103 23.512 1.00 31.58 233 VAL A C 1
ATOM 1889 O O . VAL A 1 233 ? 36.825 23.558 24.207 1.00 31.58 233 VAL A O 1
ATOM 1892 N N . ALA A 1 234 ? 38.898 23.582 23.529 1.00 28.16 234 ALA A N 1
ATOM 1893 C CA . ALA A 1 234 ? 40.052 24.242 24.126 1.00 28.16 234 ALA A CA 1
ATOM 1894 C C . ALA A 1 234 ? 41.375 23.591 23.687 1.00 28.16 234 ALA A C 1
ATOM 1896 O O . ALA A 1 234 ? 41.490 22.368 23.587 1.00 28.16 234 ALA A O 1
ATOM 1897 N N . GLU A 1 235 ? 42.369 24.445 23.470 1.00 33.84 235 GLU A N 1
ATOM 1898 C CA . GLU A 1 235 ? 43.774 24.107 23.270 1.00 33.84 235 GLU A CA 1
ATOM 1899 C C . GLU A 1 235 ? 44.421 23.482 24.519 1.00 33.84 235 GLU A C 1
ATOM 1901 O O . GLU A 1 235 ? 44.056 23.786 25.652 1.00 33.84 235 GLU A O 1
ATOM 1906 N N . ASN A 1 236 ? 45.429 22.644 24.251 1.00 35.12 236 ASN A N 1
ATOM 1907 C CA . ASN A 1 236 ? 46.626 22.338 25.043 1.00 35.12 236 ASN A CA 1
ATOM 1908 C C . ASN A 1 236 ? 46.573 22.494 26.575 1.00 35.12 236 ASN A C 1
ATOM 1910 O O . ASN A 1 236 ? 46.773 23.581 27.112 1.00 35.12 236 ASN A O 1
ATOM 1914 N N . TYR A 1 237 ? 46.598 21.354 27.271 1.00 28.12 237 TYR A N 1
ATOM 1915 C CA . TYR A 1 237 ? 47.459 21.208 28.446 1.00 28.12 237 TYR A CA 1
ATOM 1916 C C . TYR A 1 237 ? 47.976 19.769 28.549 1.00 28.12 237 TYR A C 1
ATOM 1918 O O . TYR A 1 237 ? 47.224 18.817 28.749 1.00 28.12 237 TYR A O 1
ATOM 1926 N N . SER A 1 238 ? 49.286 19.625 28.362 1.00 38.00 238 SER A N 1
ATOM 1927 C CA . SER A 1 238 ? 50.057 18.476 28.822 1.00 38.00 238 SER A CA 1
ATOM 1928 C C . SER A 1 238 ? 50.017 18.489 30.343 1.00 38.00 238 SER A C 1
ATOM 1930 O O . SER A 1 238 ? 50.567 19.418 30.915 1.00 38.00 238 SER A O 1
ATOM 1932 N N . ASP A 1 239 ? 49.440 17.468 30.971 1.00 34.09 239 ASP A N 1
ATOM 1933 C CA . ASP A 1 239 ? 49.994 16.902 32.201 1.00 34.09 239 ASP A CA 1
ATOM 1934 C C . ASP A 1 239 ? 49.432 15.499 32.459 1.00 34.09 239 ASP A C 1
ATOM 1936 O O . ASP A 1 239 ? 48.232 15.234 32.383 1.00 34.09 239 ASP A O 1
ATOM 1940 N N . LYS A 1 240 ? 50.352 14.570 32.727 1.00 49.41 240 LYS A N 1
ATOM 1941 C CA . LYS A 1 240 ? 50.077 13.194 33.143 1.00 49.41 240 LYS A CA 1
ATOM 1942 C C . LYS A 1 240 ? 49.395 13.204 34.509 1.00 49.41 240 LYS A C 1
ATOM 1944 O O . LYS A 1 240 ? 50.006 13.693 35.449 1.00 49.41 240 LYS A O 1
ATOM 1949 N N . LEU A 1 241 ? 48.238 12.559 34.663 1.00 41.72 241 LEU A N 1
ATOM 1950 C CA . LEU A 1 241 ? 47.802 12.051 35.968 1.00 41.72 241 LEU A CA 1
ATOM 1951 C C . LEU A 1 241 ? 46.870 10.834 35.805 1.00 41.72 241 LEU A C 1
ATOM 1953 O O . LEU A 1 241 ? 46.002 10.800 34.936 1.00 41.72 241 LEU A O 1
ATOM 1957 N N . ASP A 1 242 ? 47.127 9.813 36.619 1.00 49.31 242 ASP A N 1
ATOM 1958 C CA . ASP A 1 242 ? 46.688 8.420 36.500 1.00 49.31 242 ASP A CA 1
ATOM 1959 C C . ASP A 1 242 ? 45.164 8.207 36.404 1.00 49.31 242 ASP A C 1
ATOM 1961 O O . ASP A 1 242 ? 44.425 8.397 37.371 1.00 49.31 242 ASP A O 1
ATOM 1965 N N . LEU A 1 243 ? 44.690 7.703 35.256 1.00 47.50 243 LEU A N 1
ATOM 1966 C CA . LEU A 1 243 ? 43.286 7.331 35.024 1.00 47.50 243 LEU A CA 1
ATOM 1967 C C . LEU A 1 243 ? 43.117 5.811 34.842 1.00 47.50 243 LEU A C 1
ATOM 1969 O O . LEU A 1 243 ? 42.577 5.338 33.848 1.00 47.50 243 LEU A O 1
ATOM 1973 N N . TYR A 1 244 ? 43.565 5.029 35.823 1.00 50.31 244 TYR A N 1
ATOM 1974 C CA . TYR A 1 244 ? 43.268 3.593 35.923 1.00 50.31 244 TYR A CA 1
ATOM 1975 C C . TYR A 1 244 ? 42.614 3.291 37.276 1.00 50.31 244 TYR A C 1
ATOM 1977 O O . TYR A 1 244 ? 43.250 2.755 38.174 1.00 50.31 244 TYR A O 1
ATOM 1985 N N . SER A 1 245 ? 41.340 3.674 37.445 1.00 55.09 245 SER A N 1
ATOM 1986 C CA . SER A 1 245 ? 40.486 3.162 38.542 1.00 55.09 245 SER A CA 1
ATOM 1987 C C . SER A 1 245 ? 38.990 3.514 38.398 1.00 55.09 245 SER A C 1
ATOM 1989 O O . SER A 1 245 ? 38.131 2.764 38.854 1.00 55.09 245 SER A O 1
ATOM 1991 N N . THR A 1 246 ? 38.625 4.612 37.723 1.00 55.47 246 THR A N 1
ATOM 1992 C CA . THR A 1 246 ? 37.244 5.154 37.785 1.00 55.47 246 THR A CA 1
ATOM 1993 C C . THR A 1 246 ? 36.392 4.964 36.523 1.00 55.47 246 THR A C 1
ATOM 1995 O O . THR A 1 246 ? 35.164 5.024 36.603 1.00 55.47 246 THR A O 1
ATOM 1998 N N . VAL A 1 247 ? 36.996 4.648 35.372 1.00 57.28 247 VAL A N 1
ATOM 1999 C CA . VAL A 1 247 ? 36.283 4.389 34.101 1.00 57.28 247 VAL A CA 1
ATOM 2000 C C . VAL A 1 247 ? 35.263 3.235 34.195 1.00 57.28 247 VAL A C 1
ATOM 2002 O O . VAL A 1 247 ? 34.141 3.406 33.710 1.00 57.28 247 VAL A O 1
ATOM 2005 N N . PRO A 1 248 ? 35.547 2.101 34.875 1.00 60.28 248 PRO A N 1
ATOM 2006 C CA . PRO A 1 248 ? 34.587 0.997 34.959 1.00 60.28 248 PRO A CA 1
ATOM 2007 C C . PRO A 1 248 ? 33.304 1.374 35.714 1.00 60.28 248 PRO A C 1
ATOM 2009 O O . PRO A 1 248 ? 32.214 0.926 35.356 1.00 60.28 248 PRO A O 1
ATOM 2012 N N . TRP A 1 249 ? 33.415 2.236 36.729 1.00 61.53 249 TRP A N 1
ATOM 2013 C CA . TRP A 1 249 ? 32.283 2.662 37.554 1.00 61.53 249 TRP A CA 1
ATOM 2014 C C . TRP A 1 249 ? 31.342 3.605 36.803 1.00 61.53 249 TRP A C 1
ATOM 2016 O O . TRP A 1 249 ? 30.124 3.435 36.875 1.00 61.53 249 TRP A O 1
ATOM 2026 N N . CYS A 1 250 ? 31.880 4.538 36.017 1.00 66.31 250 CYS A N 1
ATOM 2027 C CA . CYS A 1 250 ? 31.069 5.428 35.186 1.00 66.31 250 CYS A CA 1
ATOM 2028 C C . CYS A 1 250 ? 30.302 4.652 34.104 1.00 66.31 250 CYS A C 1
ATOM 2030 O O . CYS A 1 250 ? 29.105 4.880 33.911 1.00 66.31 250 CYS A O 1
ATOM 2032 N N . CYS A 1 251 ? 30.948 3.673 33.459 1.00 72.94 251 CYS A N 1
ATOM 2033 C CA . CYS A 1 251 ? 30.288 2.790 32.495 1.00 72.94 251 CYS A CA 1
ATOM 2034 C C . CYS A 1 251 ? 29.183 1.949 33.151 1.00 72.94 251 CYS A C 1
ATOM 2036 O O . CYS A 1 251 ? 28.092 1.828 32.595 1.00 72.94 251 CYS A O 1
ATOM 2038 N N . PHE A 1 252 ? 29.413 1.420 34.356 1.00 75.06 252 PHE A N 1
ATOM 2039 C CA . PHE A 1 252 ? 28.412 0.630 35.076 1.00 75.06 252 PHE A CA 1
ATOM 2040 C C . PHE A 1 252 ? 27.187 1.465 35.482 1.00 75.06 252 PHE A C 1
ATOM 2042 O O . PHE A 1 252 ? 26.048 1.025 35.313 1.00 75.06 252 PHE A O 1
ATOM 2049 N N . VAL A 1 253 ? 27.394 2.701 35.949 1.00 82.06 253 VAL A N 1
ATOM 2050 C CA . VAL A 1 253 ? 26.300 3.623 36.295 1.00 82.06 253 VAL A CA 1
ATOM 2051 C C . VAL A 1 253 ? 25.496 4.021 35.054 1.00 82.06 253 VAL A C 1
ATOM 2053 O O . VAL A 1 253 ? 24.265 4.022 35.114 1.00 82.06 253 VAL A O 1
ATOM 2056 N N . LEU A 1 254 ? 26.153 4.275 33.917 1.00 81.81 254 LEU A N 1
ATOM 2057 C CA . LEU A 1 254 ? 25.483 4.552 32.641 1.00 81.81 254 LEU A CA 1
ATOM 2058 C C . LEU A 1 254 ? 24.664 3.352 32.149 1.00 81.81 254 LEU A C 1
ATOM 2060 O O . LEU A 1 254 ? 23.513 3.523 31.748 1.00 81.81 254 LEU A O 1
ATOM 2064 N N . ILE A 1 255 ? 25.196 2.131 32.252 1.00 82.94 255 ILE A N 1
ATOM 2065 C CA . ILE A 1 255 ? 24.463 0.906 31.900 1.00 82.94 255 ILE A CA 1
ATOM 2066 C C . ILE A 1 255 ? 23.244 0.729 32.812 1.00 82.94 255 ILE A C 1
ATOM 2068 O O . ILE A 1 255 ? 22.145 0.473 32.321 1.00 82.94 255 ILE A O 1
ATOM 2072 N N . LEU A 1 256 ? 23.383 0.930 34.126 1.00 82.25 256 LEU A N 1
ATOM 2073 C CA . LEU A 1 256 ? 22.253 0.855 35.057 1.00 82.25 256 LEU A CA 1
ATOM 2074 C C . LEU A 1 256 ? 21.205 1.942 34.793 1.00 82.25 256 LEU A C 1
ATOM 2076 O O . LEU A 1 256 ? 20.005 1.671 34.894 1.00 82.25 256 LEU A O 1
ATOM 2080 N N . ALA A 1 257 ? 21.629 3.155 34.435 1.00 81.12 257 ALA A N 1
ATOM 2081 C CA . ALA A 1 257 ? 20.732 4.236 34.046 1.00 81.12 257 ALA A CA 1
ATOM 2082 C C . ALA A 1 257 ? 19.974 3.894 32.753 1.00 81.12 257 ALA A C 1
ATOM 2084 O O . ALA A 1 257 ? 18.754 4.050 32.707 1.00 81.12 257 ALA A O 1
ATOM 2085 N N . LEU A 1 258 ? 20.653 3.330 31.749 1.00 78.81 258 LEU A N 1
ATOM 2086 C CA . LEU A 1 258 ? 20.046 2.867 30.497 1.00 78.81 258 LEU A CA 1
ATOM 2087 C C . LEU A 1 258 ? 19.087 1.692 30.715 1.00 78.81 258 LEU A C 1
ATOM 2089 O O . LEU A 1 258 ? 18.000 1.674 30.138 1.00 78.81 258 LEU A O 1
ATOM 2093 N N . VAL A 1 259 ? 19.431 0.737 31.582 1.00 75.88 259 VAL A N 1
ATOM 2094 C CA . VAL A 1 259 ? 18.551 -0.384 31.951 1.00 75.88 259 VAL A CA 1
ATOM 2095 C C . VAL A 1 259 ? 17.315 0.123 32.692 1.00 75.88 259 VAL A C 1
ATOM 2097 O O . VAL A 1 259 ? 16.199 -0.287 32.370 1.00 75.88 259 VAL A O 1
ATOM 2100 N N . ARG A 1 260 ? 17.468 1.059 33.639 1.00 73.19 260 ARG A N 1
ATOM 2101 C CA . ARG A 1 260 ? 16.332 1.692 34.331 1.00 73.19 260 ARG A CA 1
ATOM 2102 C C . ARG A 1 260 ? 15.466 2.509 33.379 1.00 73.19 260 ARG A C 1
ATOM 2104 O O . ARG A 1 260 ? 14.243 2.417 33.459 1.00 73.19 260 ARG A O 1
ATOM 2111 N N . TYR A 1 261 ? 16.073 3.250 32.458 1.00 72.69 261 TYR A N 1
ATOM 2112 C CA . TYR A 1 261 ? 15.364 4.008 31.431 1.00 72.69 261 TYR A CA 1
ATOM 2113 C C . TYR A 1 261 ? 14.581 3.081 30.493 1.00 72.69 261 TYR A C 1
ATOM 2115 O O . TYR A 1 261 ? 13.389 3.296 30.270 1.00 72.69 261 TYR A O 1
ATOM 2123 N N . ARG A 1 262 ? 15.194 1.982 30.031 1.00 65.81 262 ARG A N 1
ATOM 2124 C CA . ARG A 1 262 ? 14.514 0.945 29.244 1.00 65.81 262 ARG A CA 1
ATOM 2125 C C . ARG A 1 262 ? 13.366 0.317 30.031 1.00 65.81 262 ARG A C 1
ATOM 2127 O O . ARG A 1 262 ? 12.263 0.247 29.504 1.00 65.81 262 ARG A O 1
ATOM 2134 N N . LYS A 1 263 ? 13.567 -0.053 31.300 1.00 59.00 263 LYS A N 1
ATOM 2135 C CA . LYS A 1 263 ? 12.513 -0.624 32.161 1.00 59.00 263 LYS A CA 1
ATOM 2136 C C . LYS A 1 263 ? 11.355 0.359 32.390 1.00 59.00 263 LYS A C 1
ATOM 2138 O O . LYS A 1 263 ? 10.198 -0.045 32.355 1.00 59.00 263 LYS A O 1
ATOM 2143 N N . LYS A 1 264 ? 11.643 1.659 32.534 1.00 58.06 264 LYS A N 1
ATOM 2144 C CA . LYS A 1 264 ? 10.627 2.723 32.610 1.00 58.06 264 LYS A CA 1
ATOM 2145 C C . LYS A 1 264 ? 9.867 2.877 31.287 1.00 58.06 264 LYS A C 1
ATOM 2147 O O . LYS A 1 264 ? 8.645 2.951 31.314 1.00 58.06 264 LYS A O 1
ATOM 2152 N N . LYS A 1 265 ? 10.553 2.842 30.136 1.00 53.22 265 LYS A N 1
ATOM 2153 C CA . LYS A 1 265 ? 9.926 2.852 28.798 1.00 53.22 265 LYS A CA 1
ATOM 2154 C C . LYS A 1 265 ? 9.060 1.606 28.557 1.00 53.22 265 LYS A C 1
ATOM 2156 O O . LYS A 1 265 ? 7.993 1.728 27.968 1.00 53.22 265 LYS A O 1
ATOM 2161 N N . TYR A 1 266 ? 9.471 0.439 29.058 1.00 47.59 266 TYR A N 1
ATOM 2162 C CA . TYR A 1 266 ? 8.665 -0.789 29.043 1.00 47.59 266 TYR A CA 1
ATOM 2163 C C . TYR A 1 266 ? 7.410 -0.673 29.924 1.00 47.59 266 TYR A C 1
ATOM 2165 O O . TYR A 1 266 ? 6.330 -1.044 29.477 1.00 47.59 266 TYR A O 1
ATOM 2173 N N . ASN A 1 267 ? 7.517 -0.090 31.123 1.00 49.59 267 ASN A N 1
ATOM 2174 C CA . ASN A 1 267 ? 6.365 0.139 32.006 1.00 49.59 267 ASN A CA 1
ATOM 2175 C C . ASN A 1 267 ? 5.383 1.197 31.461 1.00 49.59 267 ASN A C 1
ATOM 2177 O O . ASN A 1 267 ? 4.185 1.089 31.692 1.00 49.59 267 ASN A O 1
ATOM 2181 N N . LEU A 1 268 ? 5.868 2.198 30.717 1.00 44.41 268 LEU A N 1
ATOM 2182 C CA . LEU A 1 268 ? 5.041 3.248 30.100 1.00 44.41 268 LEU A CA 1
ATOM 2183 C C . LEU A 1 268 ? 4.321 2.795 28.816 1.00 44.41 268 LEU A C 1
ATOM 2185 O O . LEU A 1 268 ? 3.416 3.481 28.359 1.00 44.41 268 LEU A O 1
ATOM 2189 N N . ARG A 1 269 ? 4.689 1.639 28.244 1.00 43.81 269 ARG A N 1
ATOM 2190 C CA . ARG A 1 269 ? 4.014 1.033 27.080 1.00 43.81 269 ARG A CA 1
ATOM 2191 C C . ARG A 1 269 ? 2.757 0.227 27.441 1.00 43.81 269 ARG A C 1
ATOM 2193 O O . ARG A 1 269 ? 2.243 -0.487 26.590 1.00 43.81 269 ARG A O 1
ATOM 2200 N N . GLY A 1 270 ? 2.269 0.303 28.682 1.00 37.31 270 GLY A N 1
ATOM 2201 C CA . GLY A 1 270 ? 0.970 -0.269 29.059 1.00 37.31 270 GLY A CA 1
ATOM 2202 C C . GLY A 1 270 ? 0.851 -1.792 28.919 1.00 37.31 270 GLY A C 1
ATOM 2203 O O . GLY A 1 270 ? -0.258 -2.317 28.946 1.00 37.31 270 GLY A O 1
ATOM 2204 N N . ILE A 1 271 ? 1.961 -2.532 28.812 1.00 44.28 271 ILE A N 1
ATOM 2205 C CA . ILE A 1 271 ? 1.937 -4.001 28.833 1.00 44.28 271 ILE A CA 1
ATOM 2206 C C . ILE A 1 271 ? 1.786 -4.448 30.293 1.00 44.28 271 ILE A C 1
ATOM 2208 O O . ILE A 1 271 ? 2.734 -4.890 30.941 1.00 44.28 271 ILE A O 1
ATOM 2212 N N . HIS A 1 272 ? 0.586 -4.284 30.848 1.00 34.88 272 HIS A N 1
ATOM 2213 C CA . HIS A 1 272 ? 0.241 -4.879 32.128 1.00 34.88 272 HIS A CA 1
ATOM 2214 C C . HIS A 1 272 ? -0.086 -6.367 31.957 1.00 34.88 272 HIS A C 1
ATOM 2216 O O . HIS A 1 272 ? -0.938 -6.751 31.163 1.00 34.88 272 HIS A O 1
ATOM 2222 N N . LYS A 1 273 ? 0.629 -7.170 32.759 1.00 34.91 273 LYS A N 1
ATOM 2223 C CA . LYS A 1 273 ? 0.221 -8.421 33.418 1.00 34.91 273 LYS A CA 1
ATOM 2224 C C . LYS A 1 273 ? -0.681 -9.368 32.615 1.00 34.91 273 LYS A C 1
ATOM 2226 O O . LYS A 1 273 ? -1.892 -9.186 32.568 1.00 34.91 273 LYS A O 1
ATOM 2231 N N . LYS A 1 274 ? -0.129 -10.520 32.218 1.00 31.52 274 LYS A N 1
ATOM 2232 C CA . LYS A 1 274 ? -0.879 -11.759 32.449 1.00 31.52 274 LYS A CA 1
ATOM 2233 C C . LYS A 1 274 ? -0.521 -12.216 33.860 1.00 31.52 274 LYS A C 1
ATOM 2235 O O . LYS A 1 274 ? 0.640 -12.491 34.145 1.00 31.52 274 LYS A O 1
ATOM 2240 N N . ILE A 1 275 ? -1.512 -12.149 34.740 1.00 33.09 275 ILE A N 1
ATOM 2241 C CA . ILE A 1 275 ? -1.531 -12.878 36.002 1.00 33.09 275 ILE A CA 1
ATOM 2242 C C . ILE A 1 275 ? -1.433 -14.357 35.625 1.00 33.09 275 ILE A C 1
ATOM 2244 O O . ILE A 1 275 ? -2.214 -14.840 34.805 1.00 33.09 275 ILE A O 1
ATOM 2248 N N . GLU A 1 276 ? -0.428 -15.033 36.168 1.00 40.34 276 GLU A N 1
ATOM 2249 C CA . GLU A 1 276 ? -0.467 -16.477 36.350 1.00 40.34 276 GLU A CA 1
ATOM 2250 C C . GLU A 1 276 ? -1.657 -16.779 37.262 1.00 40.34 276 GLU A C 1
ATOM 2252 O O . GLU A 1 276 ? -1.718 -16.307 38.397 1.00 40.34 276 GLU A O 1
ATOM 2257 N N . SER A 1 277 ? -2.623 -17.528 36.751 1.00 29.64 277 SER A N 1
ATOM 2258 C CA . SER A 1 277 ? -3.518 -18.309 37.590 1.00 29.64 277 SER A CA 1
ATOM 2259 C C . SER A 1 277 ? -3.562 -19.706 37.000 1.00 29.64 277 SER A C 1
ATOM 2261 O O . SER A 1 277 ? -4.323 -19.982 36.070 1.00 29.64 277 SER A O 1
ATOM 2263 N N . ASP A 1 278 ? -2.696 -20.558 37.534 1.00 41.56 278 ASP A N 1
ATOM 2264 C CA . ASP A 1 278 ? -2.976 -21.980 37.642 1.00 41.56 278 ASP A CA 1
ATOM 2265 C C . ASP A 1 278 ? -4.281 -22.155 38.432 1.00 41.56 278 ASP A C 1
ATOM 2267 O O . ASP A 1 278 ? -4.440 -21.546 39.496 1.00 41.56 278 ASP A O 1
ATOM 2271 N N . ASN A 1 279 ? -5.222 -22.945 37.906 1.00 32.69 279 ASN A N 1
ATOM 2272 C CA . ASN A 1 279 ? -5.833 -24.098 38.585 1.00 32.69 279 ASN A CA 1
ATOM 2273 C C . ASN A 1 279 ? -7.146 -24.548 37.915 1.00 32.69 279 ASN A C 1
ATOM 2275 O O . ASN A 1 279 ? -8.044 -23.734 37.702 1.00 32.69 279 ASN A O 1
ATOM 2279 N N . PHE A 1 280 ? -7.223 -25.879 37.760 1.00 37.34 280 PHE A N 1
ATOM 2280 C CA . PHE A 1 280 ? -8.304 -26.772 37.304 1.00 37.34 280 PHE A CA 1
ATOM 2281 C C . PHE A 1 280 ? -8.492 -26.960 35.796 1.00 37.34 280 PHE A C 1
ATOM 2283 O O . PHE A 1 280 ? -9.001 -26.051 35.110 1.00 37.34 280 PHE A O 1
#

Secondary structure (DSSP, 8-state):
--HHHHHHHHTHHHHHH-HHHHHHHHHHS--SS------HHHHTTS-HHHHHHHHHHHHHHHHHHHHHHH-SSGGGPPPHHHHHHHHHHHHHHH---HHHHHHHHHHHHTTGGGHHHHSPPPSS---HHHHTHHHHHHHHHHHHHHHHHHHHHHHTTSS---S--HHHHSSSPTTT-STTEEETTTTEE-HHHHHHHHHHHH---S-THHHHHHHHHTT-------PPP--------------SSSHHHHHHHHHHHHHHHHHHHHHHTT----------